Protein AF-A0A8H5R8K4-F1 (afdb_monomer_lite)

Foldseek 3Di:
DDDDLVCQDALLPLVSNVVNVLVVCCVPPVVLNVCLVVLLVVLLVVLLCCCCPVVVHQWWAQSVSSSSSSVSSLCVSQVVVPVNRDDDSDPDHDDRPPCVVHIHPSSQVVCVVVVHDHDDDPPPPPDDDPVVVVVVVVVVVVVVVVVVVVVVVVVVVVVVVVVVVVVVVVVVVVVVVVVVVVVVVVVVVVVVVVVVVVVVVVVVVVVVVVVVVVVVVVVVVVVVVVVVVVVVVVVVVVVCVVPPVVVVVVVVVVVVVVVVVVVVVVVVVVVVVVVVVVVVVVVVPPDDDD

Sequence (290 aa):
MSSDPANVPRPENIDARRRYINQYIQRFYSDLVPQIEEARKAAFLLVCRKYHEERHIIGAPAAYFEYAIDKTLWRNMFLHLYRQAPAWPWNKGPDMDDTSAGMSRAYREWRIEKGLPVNVSPQADQQPPRDLELLLANARQEIERLNVHLRDVKTLHQESKEAMQGWLNEKDALLGLKDQEIQRLRMESRNSGGQRQRLTSANRRTQSLGMQLAAAKEEATTQRRKLETANSRITHLENQLTESPGVQALETQLARANTRASNAEDESRHQGHLHDANTQLAGIQTQPPG

Secondary structure (DSSP, 8-state):
----TT-PPPTT-HHHHHHHHHHHHHHH-GGGGGGHHHHHHHHHHHHHHHHHHTT--S--BHHHHHHHHHHHHHHHHHGGGGGGPPPPS-SS---TT--TT-B-HHHHHHHHHTT------GGG-S--SHHHHHHHHHHHHHHHHHHHHHHHHHHHHHHHHHHHHHHHHHHHHHHHHHHHHHHHHHHHHHHHHHHHHHHHHHHHHHHHHHHHHHHHHHHHHHHHHHHHHHHHHHHHHHHHHHS-HHHHHHHHHHHHHHHHHHHHHHHHHHHHHHHHHHHHHHHHSS----

Radius of gyration: 69.96 Å; chains: 1; bounding box: 119×56×202 Å

pLDDT: mean 86.59, std 13.71, range [39.62, 98.12]

Structure (mmCIF, N/CA/C/O backbone):
data_AF-A0A8H5R8K4-F1
#
_entry.id   AF-A0A8H5R8K4-F1
#
loop_
_atom_site.group_PDB
_atom_site.id
_atom_site.type_symbol
_atom_site.label_atom_id
_atom_site.label_alt_id
_atom_site.label_comp_id
_atom_site.label_asym_id
_atom_site.label_entity_id
_atom_site.label_seq_id
_atom_site.pdbx_PDB_ins_code
_atom_site.Cartn_x
_atom_site.Cartn_y
_atom_site.Cartn_z
_atom_site.occupancy
_atom_site.B_iso_or_equiv
_atom_site.auth_seq_id
_atom_site.auth_comp_id
_atom_site.auth_asym_id
_atom_site.auth_atom_id
_atom_site.pdbx_PDB_model_num
ATOM 1 N N . MET A 1 1 ? -5.133 0.594 -23.518 1.00 42.09 1 MET A N 1
ATOM 2 C CA . MET A 1 1 ? -5.508 0.409 -24.937 1.00 42.09 1 MET A CA 1
ATOM 3 C C . MET A 1 1 ? -5.721 -1.077 -25.167 1.00 42.09 1 MET A C 1
ATOM 5 O O . MET A 1 1 ? -4.838 -1.851 -24.831 1.00 42.09 1 MET A O 1
ATOM 9 N N . SER A 1 2 ? -6.920 -1.464 -25.599 1.00 39.62 2 SER A N 1
ATOM 10 C CA . SER A 1 2 ? -7.331 -2.862 -25.774 1.00 39.62 2 SER A CA 1
ATOM 11 C C . SER A 1 2 ? -6.775 -3.400 -27.094 1.00 39.62 2 SER A C 1
ATOM 13 O O . SER A 1 2 ? -7.149 -2.897 -28.150 1.00 39.62 2 SER A O 1
ATOM 15 N N . SER A 1 3 ? -5.865 -4.374 -27.049 1.00 47.66 3 SER A N 1
ATOM 16 C CA . SER A 1 3 ? -5.376 -5.050 -28.257 1.00 47.66 3 SER A CA 1
ATOM 17 C C . SER A 1 3 ? -6.363 -6.150 -28.622 1.00 47.66 3 SER A C 1
ATOM 19 O O . SER A 1 3 ? -6.352 -7.231 -28.031 1.00 47.66 3 SER A O 1
ATOM 21 N N . ASP A 1 4 ? -7.268 -5.830 -29.540 1.00 57.34 4 ASP A N 1
ATOM 22 C CA . ASP A 1 4 ? -8.127 -6.803 -30.200 1.00 57.34 4 ASP A CA 1
ATOM 23 C C . ASP A 1 4 ? -7.248 -7.731 -31.066 1.00 57.34 4 ASP A C 1
ATOM 25 O O . ASP A 1 4 ? -6.543 -7.231 -31.950 1.00 57.34 4 ASP A O 1
ATOM 29 N N . PRO A 1 5 ? -7.241 -9.059 -30.833 1.00 59.38 5 PRO A N 1
ATOM 30 C CA . PRO A 1 5 ? -6.513 -10.011 -31.674 1.00 59.38 5 PRO A CA 1
ATOM 31 C C . PRO A 1 5 ? -6.959 -10.002 -33.149 1.00 59.38 5 PRO A C 1
ATOM 33 O O . PRO A 1 5 ? -6.265 -10.578 -33.983 1.00 59.38 5 PRO A O 1
ATOM 36 N N . ALA A 1 6 ? -8.065 -9.333 -33.496 1.00 61.94 6 ALA A N 1
ATOM 37 C CA . ALA A 1 6 ? -8.501 -9.144 -34.878 1.00 61.94 6 ALA A CA 1
ATOM 38 C C . ALA A 1 6 ? -7.739 -8.042 -35.647 1.00 61.94 6 ALA A C 1
ATOM 40 O O . ALA A 1 6 ? -7.799 -8.015 -36.876 1.00 61.94 6 ALA A O 1
ATOM 41 N N . ASN A 1 7 ? -7.007 -7.142 -34.974 1.00 79.69 7 ASN A N 1
ATOM 42 C CA . ASN A 1 7 ? -6.326 -6.017 -35.629 1.00 79.69 7 ASN A CA 1
ATOM 43 C C . ASN A 1 7 ? -4.812 -6.254 -35.766 1.00 79.69 7 ASN A C 1
ATOM 45 O O . ASN A 1 7 ? -3.990 -5.631 -35.089 1.00 79.69 7 ASN A O 1
ATOM 49 N N . VAL A 1 8 ? -4.446 -7.199 -36.634 1.00 85.19 8 VAL A N 1
ATOM 50 C CA . VAL A 1 8 ? -3.046 -7.534 -36.932 1.00 85.19 8 VAL A CA 1
ATOM 51 C C . VAL A 1 8 ? -2.404 -6.393 -37.744 1.00 85.19 8 VAL A C 1
ATOM 53 O O . VAL A 1 8 ? -2.929 -6.031 -38.799 1.00 85.19 8 VAL A O 1
ATOM 56 N N . PRO A 1 9 ? -1.274 -5.804 -37.300 1.00 91.00 9 PRO A N 1
ATOM 57 C CA . PRO A 1 9 ? -0.653 -4.686 -38.008 1.00 91.00 9 PRO A CA 1
ATOM 58 C C . PRO A 1 9 ? -0.042 -5.131 -39.341 1.00 91.00 9 PRO A C 1
ATOM 60 O O . PRO A 1 9 ? 0.202 -6.315 -39.568 1.00 91.00 9 PRO A O 1
ATOM 63 N N . ARG A 1 10 ? 0.269 -4.173 -40.222 1.00 89.19 10 ARG A N 1
ATOM 64 C CA . ARG A 1 10 ? 0.948 -4.466 -41.494 1.00 89.19 10 ARG A CA 1
ATOM 65 C C . ARG A 1 10 ? 2.300 -5.163 -41.257 1.00 89.19 10 ARG A C 1
ATOM 67 O O . ARG A 1 10 ? 3.059 -4.695 -40.403 1.00 89.19 10 ARG A O 1
ATOM 74 N N . PRO A 1 11 ? 2.616 -6.248 -41.987 1.00 90.12 11 PRO A N 1
ATOM 75 C CA . PRO A 1 11 ? 3.807 -7.054 -41.739 1.00 90.12 11 PRO A CA 1
ATOM 76 C C . PRO A 1 11 ? 5.117 -6.311 -42.007 1.00 90.12 11 PRO A C 1
ATOM 78 O O . PRO A 1 11 ? 6.132 -6.710 -41.451 1.00 90.12 11 PRO A O 1
ATOM 81 N N . GLU A 1 12 ? 5.122 -5.246 -42.807 1.00 88.50 12 GLU A N 1
ATOM 82 C CA . GLU A 1 12 ? 6.302 -4.430 -43.123 1.00 88.50 12 GLU A CA 1
ATOM 83 C C . GLU A 1 12 ? 6.685 -3.491 -41.966 1.00 88.50 12 GLU A C 1
ATOM 85 O O . GLU A 1 12 ? 7.849 -3.124 -41.811 1.00 88.50 12 GLU A O 1
ATOM 90 N N . ASN A 1 13 ? 5.725 -3.125 -41.107 1.00 91.56 13 ASN A N 1
ATOM 91 C CA . ASN A 1 13 ? 5.961 -2.218 -39.988 1.00 91.56 13 ASN A CA 1
ATOM 92 C C . ASN A 1 13 ? 6.576 -2.974 -38.799 1.00 91.56 13 ASN A C 1
ATOM 94 O O . ASN A 1 13 ? 5.868 -3.582 -37.991 1.00 91.56 13 ASN A O 1
ATOM 98 N N . ILE A 1 14 ? 7.905 -2.911 -38.698 1.00 91.44 14 ILE A N 1
ATOM 99 C CA . ILE A 1 14 ? 8.709 -3.626 -37.695 1.00 91.44 14 ILE A CA 1
ATOM 100 C C . ILE A 1 14 ? 8.245 -3.303 -36.265 1.00 91.44 14 ILE A C 1
ATOM 102 O O . ILE A 1 14 ? 7.979 -4.216 -35.480 1.00 91.44 14 ILE A O 1
ATOM 106 N N . ASP A 1 15 ? 8.077 -2.023 -35.931 1.00 93.19 15 ASP A N 1
ATOM 107 C CA . ASP A 1 15 ? 7.722 -1.597 -34.572 1.00 93.19 15 ASP A CA 1
ATOM 108 C C . ASP A 1 15 ? 6.298 -1.995 -34.186 1.00 93.19 15 ASP A C 1
ATOM 110 O O . ASP A 1 15 ? 6.026 -2.387 -33.048 1.00 93.19 15 ASP A O 1
ATOM 114 N N . ALA A 1 16 ? 5.352 -1.898 -35.123 1.00 92.62 16 ALA A N 1
ATOM 115 C CA . ALA A 1 16 ? 3.985 -2.347 -34.890 1.00 92.62 16 ALA A CA 1
ATOM 116 C C . ALA A 1 16 ? 3.927 -3.870 -34.704 1.00 92.62 16 ALA A C 1
ATOM 118 O O . ALA A 1 16 ? 3.274 -4.345 -33.773 1.00 92.62 16 ALA A O 1
ATOM 119 N N . ARG A 1 17 ? 4.662 -4.629 -35.526 1.00 93.94 17 ARG A N 1
ATOM 120 C CA . ARG A 1 17 ? 4.748 -6.093 -35.451 1.00 93.94 17 ARG A CA 1
ATOM 121 C C . ARG A 1 17 ? 5.317 -6.564 -34.113 1.00 93.94 17 ARG A C 1
ATOM 123 O O . ARG A 1 17 ? 4.703 -7.390 -33.441 1.00 93.94 17 ARG A O 1
ATOM 130 N N . ARG A 1 18 ? 6.441 -5.991 -33.676 1.00 95.06 18 ARG A N 1
ATOM 131 C CA . ARG A 1 18 ? 7.068 -6.335 -32.389 1.00 95.06 18 ARG A CA 1
ATOM 132 C C . ARG A 1 18 ? 6.197 -5.953 -31.194 1.00 95.06 18 ARG A C 1
ATOM 134 O O . ARG A 1 18 ? 6.077 -6.743 -30.260 1.00 95.06 18 ARG A O 1
ATOM 141 N N . ARG A 1 19 ? 5.528 -4.792 -31.235 1.00 94.50 19 ARG A N 1
ATOM 142 C CA . ARG A 1 19 ? 4.546 -4.417 -30.201 1.00 94.50 19 ARG A CA 1
ATOM 143 C C . ARG A 1 19 ? 3.393 -5.410 -30.124 1.00 94.50 19 ARG A C 1
ATOM 145 O O . ARG A 1 19 ? 3.043 -5.813 -29.020 1.00 94.50 19 ARG A O 1
ATOM 152 N N . TYR A 1 20 ? 2.849 -5.831 -31.266 1.00 94.44 20 TYR A N 1
ATOM 153 C CA . TYR A 1 20 ? 1.797 -6.845 -31.306 1.00 94.44 20 TYR A CA 1
ATOM 154 C C . TYR A 1 20 ? 2.263 -8.163 -30.671 1.00 94.44 20 TYR A C 1
ATOM 156 O O . TYR A 1 20 ? 1.584 -8.683 -29.790 1.00 94.44 20 TYR A O 1
ATOM 164 N N . ILE A 1 21 ? 3.439 -8.674 -31.059 1.00 94.75 21 ILE A N 1
ATOM 165 C CA . ILE A 1 21 ? 3.992 -9.929 -30.518 1.00 94.75 21 ILE A CA 1
ATOM 166 C C . ILE A 1 21 ? 4.164 -9.838 -28.999 1.00 94.75 21 ILE A C 1
ATOM 168 O O . ILE A 1 21 ? 3.685 -10.711 -28.277 1.00 94.75 21 ILE A O 1
ATOM 172 N N . ASN A 1 22 ? 4.791 -8.765 -28.509 1.00 94.50 22 ASN A N 1
ATOM 173 C CA . ASN A 1 22 ? 5.017 -8.572 -27.077 1.00 94.50 22 ASN A CA 1
ATOM 174 C C . ASN A 1 22 ? 3.693 -8.505 -26.301 1.00 94.50 22 ASN A C 1
ATOM 176 O O . ASN A 1 22 ? 3.557 -9.162 -25.275 1.00 94.50 22 ASN A O 1
ATOM 180 N N . GLN A 1 23 ? 2.705 -7.756 -26.799 1.00 93.88 23 GLN A N 1
ATOM 181 C CA . GLN A 1 23 ? 1.388 -7.647 -26.162 1.00 93.88 23 GLN A CA 1
ATOM 182 C C . GLN A 1 23 ? 0.627 -8.974 -26.172 1.00 93.88 23 GLN A C 1
ATOM 184 O O . GLN A 1 23 ? -0.018 -9.318 -25.184 1.00 93.88 23 GLN A O 1
ATOM 189 N N . TYR A 1 24 ? 0.703 -9.722 -27.274 1.00 94.00 24 TYR A N 1
ATOM 190 C CA . TYR A 1 24 ? 0.057 -11.023 -27.392 1.00 94.00 24 TYR A CA 1
ATOM 191 C C . TYR A 1 24 ? 0.631 -12.011 -26.372 1.00 94.00 24 TYR A C 1
ATOM 193 O O . TYR A 1 24 ? -0.124 -12.618 -25.614 1.00 94.00 24 TYR A O 1
ATOM 201 N N . ILE A 1 25 ? 1.962 -12.118 -26.302 1.00 94.06 25 ILE A N 1
ATOM 202 C CA . ILE A 1 25 ? 2.640 -12.974 -25.322 1.00 94.06 25 ILE A CA 1
ATOM 203 C C . ILE A 1 25 ? 2.303 -12.503 -23.907 1.00 94.06 25 ILE A C 1
ATOM 205 O O . ILE A 1 25 ? 1.859 -13.300 -23.097 1.00 94.06 25 ILE A O 1
ATOM 209 N N . GLN A 1 26 ? 2.393 -11.205 -23.618 1.00 94.44 26 GLN A N 1
ATOM 210 C CA . GLN A 1 26 ? 2.069 -10.672 -22.294 1.00 94.44 26 GLN A CA 1
ATOM 211 C C . GLN A 1 26 ? 0.635 -10.989 -21.848 1.00 94.44 26 GLN A C 1
ATOM 213 O O . GLN A 1 26 ? 0.404 -11.223 -20.664 1.00 94.44 26 GLN A O 1
ATOM 218 N N . ARG A 1 27 ? -0.329 -10.986 -22.774 1.00 93.38 27 ARG A N 1
ATOM 219 C CA . ARG A 1 27 ? -1.745 -11.199 -22.460 1.00 93.38 27 ARG A CA 1
ATOM 220 C C . ARG A 1 27 ? -2.116 -12.670 -22.302 1.00 93.38 27 ARG A C 1
ATOM 222 O O . ARG A 1 27 ? -2.928 -12.984 -21.438 1.00 93.38 27 ARG A O 1
ATOM 229 N N . PHE A 1 28 ? -1.590 -13.539 -23.161 1.00 91.75 28 PHE A N 1
ATOM 230 C CA . PHE A 1 28 ? -2.024 -14.938 -23.242 1.00 91.75 28 PHE A CA 1
ATOM 231 C C . PHE A 1 28 ? -0.995 -15.936 -22.693 1.00 91.75 28 PHE A C 1
ATOM 233 O O . PHE A 1 28 ? -1.367 -17.059 -22.377 1.00 91.75 28 PHE A O 1
ATOM 240 N N . TYR A 1 29 ? 0.268 -15.525 -22.559 1.00 92.56 29 TYR A N 1
ATOM 241 C CA . TYR A 1 29 ? 1.417 -16.361 -22.188 1.00 92.56 29 TYR A CA 1
ATOM 242 C C . TYR A 1 29 ? 2.421 -15.553 -21.345 1.00 92.56 29 TYR A C 1
ATOM 244 O O . TYR A 1 29 ? 3.591 -15.385 -21.701 1.00 92.56 29 TYR A O 1
ATOM 252 N N . SER A 1 30 ? 1.935 -14.946 -20.257 1.00 93.12 30 SER A N 1
ATOM 253 C CA . SER A 1 30 ? 2.706 -13.992 -19.446 1.00 93.12 30 SER A CA 1
ATOM 254 C C . SER A 1 30 ? 3.982 -14.589 -18.841 1.00 93.12 30 SER A C 1
ATOM 256 O O . SER A 1 30 ? 4.949 -13.872 -18.598 1.00 93.12 30 SER A O 1
ATOM 258 N N . ASP A 1 31 ? 3.993 -15.901 -18.618 1.00 94.00 31 ASP A N 1
ATOM 259 C CA . ASP A 1 31 ? 5.128 -16.696 -18.143 1.00 94.00 31 ASP A CA 1
ATOM 260 C C . ASP A 1 31 ? 6.308 -16.717 -19.128 1.00 94.00 31 ASP A C 1
ATOM 262 O O . ASP A 1 31 ? 7.465 -16.849 -18.723 1.00 94.00 31 ASP A O 1
ATOM 266 N N . LEU A 1 32 ? 6.038 -16.514 -20.417 1.00 93.00 32 LEU A N 1
ATOM 267 C CA . LEU A 1 32 ? 7.054 -16.489 -21.462 1.00 93.00 32 LEU A CA 1
ATOM 268 C C . LEU A 1 32 ? 7.698 -15.105 -21.656 1.00 93.00 32 LEU A C 1
ATOM 270 O O . LEU A 1 32 ? 8.725 -14.993 -22.327 1.00 93.00 32 LEU A O 1
ATOM 274 N N . VAL A 1 33 ? 7.145 -14.042 -21.061 1.00 93.81 33 VAL A N 1
ATOM 275 C CA . VAL A 1 33 ? 7.639 -12.659 -21.223 1.00 93.81 33 VAL A CA 1
ATOM 276 C C . VAL A 1 33 ? 9.132 -12.498 -20.894 1.00 93.81 33 VAL A C 1
ATOM 278 O O . VAL A 1 33 ? 9.834 -11.887 -21.705 1.00 93.81 33 VAL A O 1
ATOM 281 N N . PRO A 1 34 ? 9.673 -13.064 -19.792 1.00 94.88 34 PRO A N 1
ATOM 282 C CA . PRO A 1 34 ? 11.097 -12.936 -19.470 1.00 94.88 34 PRO A CA 1
ATOM 283 C C . PRO A 1 34 ? 12.035 -13.533 -20.531 1.00 94.88 34 PRO A C 1
ATOM 285 O O . PRO A 1 34 ? 13.208 -13.178 -20.580 1.00 94.88 34 PRO A O 1
ATOM 288 N N . GLN A 1 35 ? 11.530 -14.429 -21.384 1.00 94.12 35 GLN A N 1
ATOM 289 C CA . GLN A 1 35 ? 12.321 -15.159 -22.377 1.00 94.12 35 GLN A CA 1
ATOM 290 C C . GLN A 1 35 ? 12.340 -14.473 -23.751 1.00 94.12 35 GLN A C 1
ATOM 292 O O . GLN A 1 35 ? 13.138 -14.857 -24.604 1.00 94.12 35 GLN A O 1
ATOM 297 N N . ILE A 1 36 ? 11.498 -13.455 -23.981 1.00 94.25 36 ILE A N 1
ATOM 298 C CA . ILE A 1 36 ? 11.311 -12.832 -25.304 1.00 94.25 36 ILE A CA 1
ATOM 299 C C . ILE A 1 36 ? 12.630 -12.312 -25.885 1.00 94.25 36 ILE A C 1
ATOM 301 O O . ILE A 1 36 ? 12.928 -12.569 -27.051 1.00 94.25 36 ILE A O 1
ATOM 305 N N . GLU A 1 37 ? 13.420 -11.581 -25.097 1.00 94.12 37 GLU A N 1
ATOM 306 C CA . GLU A 1 37 ? 14.658 -10.975 -25.601 1.00 94.12 37 GLU A CA 1
ATOM 307 C C . GLU A 1 37 ? 15.726 -12.026 -25.917 1.00 94.12 37 GLU A C 1
ATOM 309 O O . GLU A 1 37 ? 16.390 -11.940 -26.951 1.00 94.12 37 GLU A O 1
ATOM 314 N N . GLU A 1 38 ? 15.851 -13.061 -25.086 1.00 94.19 38 GLU A N 1
ATOM 315 C CA . GLU A 1 38 ? 16.797 -14.151 -25.338 1.00 94.19 38 GLU A CA 1
ATOM 316 C C . GLU A 1 38 ? 16.379 -14.978 -26.560 1.00 94.19 38 GLU A C 1
ATOM 318 O O . GLU A 1 38 ? 17.180 -15.236 -27.461 1.00 94.19 38 GLU A O 1
ATOM 323 N N . ALA A 1 39 ? 15.088 -15.293 -26.675 1.00 94.81 39 ALA A N 1
ATOM 324 C CA . ALA A 1 39 ? 14.543 -15.971 -27.841 1.00 94.81 39 ALA A CA 1
ATOM 325 C C . ALA A 1 39 ? 14.698 -15.136 -29.124 1.00 94.81 39 ALA A C 1
ATOM 327 O O . ALA A 1 39 ? 14.914 -15.702 -30.200 1.00 94.81 39 ALA A O 1
ATOM 328 N N . ARG A 1 40 ? 14.643 -13.798 -29.035 1.00 96.12 40 ARG A N 1
ATOM 329 C CA . ARG A 1 40 ? 14.853 -12.907 -30.186 1.00 96.12 40 ARG A CA 1
ATOM 330 C C . ARG A 1 40 ? 16.312 -12.912 -30.628 1.00 96.12 40 ARG A C 1
ATOM 332 O O . ARG A 1 40 ? 16.566 -12.984 -31.828 1.00 96.12 40 ARG A O 1
ATOM 339 N N . LYS A 1 41 ? 17.267 -12.901 -29.693 1.00 95.50 41 LYS A N 1
ATOM 340 C CA . LYS A 1 41 ? 18.699 -13.061 -30.009 1.00 95.50 41 LYS A CA 1
ATOM 341 C C . LYS A 1 41 ? 18.985 -14.412 -30.661 1.00 95.50 41 LYS A C 1
ATOM 343 O O . LYS A 1 41 ? 19.666 -14.467 -31.685 1.00 95.50 41 LYS A O 1
ATOM 348 N N . ALA A 1 42 ? 18.418 -15.492 -30.125 1.00 95.12 42 ALA A N 1
ATOM 349 C CA . ALA A 1 42 ? 18.546 -16.820 -30.719 1.00 95.12 42 ALA A CA 1
ATOM 350 C C . ALA A 1 42 ? 17.952 -16.865 -32.139 1.00 95.12 42 ALA A C 1
ATOM 352 O O . ALA A 1 42 ? 18.587 -17.368 -33.067 1.00 95.12 42 ALA A O 1
ATOM 353 N N . ALA A 1 43 ? 16.767 -16.277 -32.337 1.00 97.31 43 ALA A N 1
ATOM 354 C CA . ALA A 1 43 ? 16.141 -16.150 -33.650 1.00 97.31 43 ALA A CA 1
ATOM 355 C C . ALA A 1 43 ? 16.999 -15.334 -34.630 1.00 97.31 43 ALA A C 1
ATOM 357 O O . ALA A 1 43 ? 17.172 -15.756 -35.771 1.00 97.31 43 ALA A O 1
ATOM 358 N N . PHE A 1 44 ? 17.583 -14.217 -34.186 1.00 97.31 44 PHE A N 1
ATOM 359 C CA . PHE A 1 44 ? 18.511 -13.413 -34.983 1.00 97.31 44 PHE A CA 1
ATOM 360 C C . PHE A 1 44 ? 19.687 -14.252 -35.494 1.00 97.31 44 PHE A C 1
ATOM 362 O O . PHE A 1 44 ? 19.927 -14.302 -36.700 1.00 97.31 44 PHE A O 1
ATOM 369 N N . LEU A 1 45 ? 20.370 -14.979 -34.606 1.00 95.81 45 LEU A N 1
ATOM 370 C CA . LEU A 1 45 ? 21.511 -15.817 -34.986 1.00 95.81 45 LEU A CA 1
ATOM 371 C C . LEU A 1 45 ? 21.121 -16.931 -35.964 1.00 95.81 45 LEU A C 1
ATOM 373 O O . LEU A 1 45 ? 21.847 -17.181 -36.927 1.00 95.81 45 LEU A O 1
ATOM 377 N N . LEU A 1 46 ? 19.970 -17.573 -35.746 1.00 96.06 46 LEU A N 1
ATOM 378 C CA . LEU A 1 46 ? 19.451 -18.605 -36.646 1.00 96.06 46 LEU A CA 1
ATOM 379 C C . LEU A 1 46 ? 19.143 -18.045 -38.035 1.00 96.06 46 LEU A C 1
ATOM 381 O O . LEU A 1 46 ? 19.504 -18.662 -39.036 1.00 96.06 46 LEU A O 1
ATOM 385 N N . VAL A 1 47 ? 18.509 -16.872 -38.110 1.00 96.62 47 VAL A N 1
ATOM 386 C CA . VAL A 1 47 ? 18.193 -16.225 -39.389 1.00 96.62 47 VAL A CA 1
ATOM 387 C C . VAL A 1 47 ? 19.471 -15.795 -40.108 1.00 96.62 47 VAL A C 1
ATOM 389 O O . VAL A 1 47 ? 19.609 -16.086 -41.295 1.00 96.62 47 VAL A O 1
ATOM 392 N N . CYS A 1 48 ? 20.431 -15.182 -39.407 1.00 95.06 48 CYS A N 1
ATOM 393 C CA . CYS A 1 48 ? 21.731 -14.818 -39.976 1.00 95.06 48 CYS A CA 1
ATOM 394 C C . CYS A 1 48 ? 22.448 -16.027 -40.584 1.00 95.06 48 CYS A C 1
ATOM 396 O O . CYS A 1 48 ? 22.870 -15.983 -41.744 1.00 95.06 48 CYS A O 1
ATOM 398 N N . ARG A 1 49 ? 22.531 -17.119 -39.812 1.00 93.56 49 ARG A N 1
ATOM 399 C CA . ARG A 1 49 ? 23.143 -18.375 -40.242 1.00 93.56 49 ARG A CA 1
ATOM 400 C C . ARG A 1 49 ? 22.443 -18.928 -41.479 1.00 93.56 49 ARG A C 1
ATOM 402 O O . ARG A 1 49 ? 23.090 -19.149 -42.492 1.00 93.56 49 ARG A O 1
ATOM 409 N N . LYS A 1 50 ? 21.115 -19.045 -41.437 1.00 93.00 50 LYS A N 1
ATOM 410 C CA . LYS A 1 50 ? 20.300 -19.536 -42.553 1.00 93.00 50 LYS A CA 1
ATOM 411 C C . LYS A 1 50 ? 20.475 -18.705 -43.825 1.00 93.00 50 LYS A C 1
ATOM 413 O O . LYS A 1 50 ? 20.561 -19.253 -44.919 1.00 93.00 50 LYS A O 1
ATOM 418 N N . TYR A 1 51 ? 20.528 -17.381 -43.709 1.00 92.88 51 TYR A N 1
ATOM 419 C CA . TYR A 1 51 ? 20.692 -16.502 -44.870 1.00 92.88 51 TYR A CA 1
ATOM 420 C C . TYR A 1 51 ? 22.074 -16.654 -45.504 1.00 92.88 51 TYR A C 1
ATOM 422 O O . TYR A 1 51 ? 22.190 -16.623 -46.728 1.00 92.88 51 TYR A O 1
ATOM 430 N N . HIS A 1 52 ? 23.106 -16.842 -44.682 1.00 90.94 52 HIS A N 1
ATOM 431 C CA . HIS A 1 52 ? 24.466 -17.047 -45.158 1.00 90.94 52 HIS A CA 1
ATOM 432 C C . HIS A 1 52 ? 24.695 -18.460 -45.719 1.00 90.94 52 HIS A C 1
ATOM 434 O O . HIS A 1 52 ? 25.134 -18.595 -46.860 1.00 90.94 52 HIS A O 1
ATOM 440 N N . GLU A 1 53 ? 24.403 -19.487 -44.922 1.00 89.12 53 GLU A N 1
ATOM 441 C CA . GLU A 1 53 ? 24.764 -20.883 -45.189 1.00 89.12 53 GLU A CA 1
ATOM 442 C C . GLU A 1 53 ? 23.808 -21.547 -46.179 1.00 89.12 53 GLU A C 1
ATOM 444 O O . GLU A 1 53 ? 24.264 -22.198 -47.111 1.00 89.12 53 GLU A O 1
ATOM 449 N N . GLU A 1 54 ? 22.493 -21.369 -46.015 1.00 86.75 54 GLU A N 1
ATOM 450 C CA . GLU A 1 54 ? 21.508 -22.068 -46.855 1.00 86.75 54 GLU A CA 1
ATOM 451 C C . GLU A 1 54 ? 21.133 -21.285 -48.115 1.00 86.75 54 GLU A C 1
ATOM 453 O O . GLU A 1 54 ? 20.769 -21.877 -49.128 1.00 86.75 54 GLU A O 1
ATOM 458 N N . ARG A 1 55 ? 21.140 -19.947 -48.047 1.00 85.25 55 ARG A N 1
ATOM 459 C CA . ARG A 1 55 ? 20.634 -19.089 -49.135 1.00 85.25 55 ARG A CA 1
ATOM 460 C C . ARG A 1 55 ? 21.711 -18.297 -49.866 1.00 85.25 55 ARG A C 1
ATOM 462 O O . ARG A 1 55 ? 21.394 -17.658 -50.862 1.00 85.25 55 ARG A O 1
ATOM 469 N N . HIS A 1 56 ? 22.948 -18.300 -49.366 1.00 88.00 56 HIS A N 1
ATOM 470 C CA . HIS A 1 56 ? 24.071 -17.540 -49.925 1.00 88.00 56 HIS A CA 1
ATOM 471 C C . HIS A 1 56 ? 23.759 -16.049 -50.180 1.00 88.00 56 HIS A C 1
ATOM 473 O O . HIS A 1 56 ? 24.309 -15.423 -51.084 1.00 88.00 56 HIS A O 1
ATOM 479 N N . ILE A 1 57 ? 22.893 -15.451 -49.354 1.00 88.12 57 ILE A N 1
ATOM 480 C CA . ILE A 1 57 ? 22.474 -14.052 -49.483 1.00 88.12 57 ILE A CA 1
ATOM 481 C C . ILE A 1 57 ? 23.573 -13.153 -48.915 1.00 88.12 57 ILE A C 1
ATOM 483 O O . ILE A 1 57 ? 23.960 -13.289 -47.756 1.00 88.12 57 ILE A O 1
ATOM 487 N N . ILE A 1 58 ? 24.082 -12.210 -49.712 1.00 87.44 58 ILE A N 1
ATOM 488 C CA . ILE A 1 58 ? 25.138 -11.270 -49.286 1.00 87.44 58 ILE A CA 1
ATOM 489 C C . ILE A 1 58 ? 24.547 -10.052 -48.563 1.00 87.44 58 ILE A C 1
ATOM 491 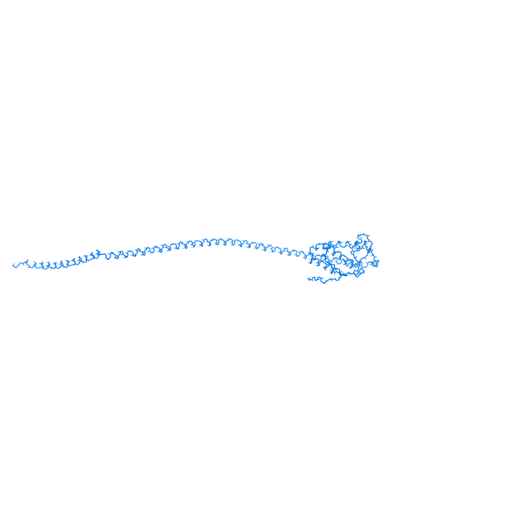O O . ILE A 1 58 ? 25.157 -9.512 -47.641 1.00 87.44 58 ILE A O 1
ATOM 495 N N . GLY A 1 59 ? 23.335 -9.646 -48.935 1.00 87.69 59 GLY A N 1
ATOM 496 C CA . GLY A 1 59 ? 22.601 -8.568 -48.291 1.00 87.69 59 GLY A CA 1
ATOM 497 C C . GLY A 1 59 ? 21.110 -8.869 -48.277 1.00 87.69 59 GLY A C 1
ATOM 498 O O . GLY A 1 59 ? 20.570 -9.350 -49.265 1.00 87.69 59 GLY A O 1
ATOM 499 N N . ALA A 1 60 ? 20.459 -8.583 -47.156 1.00 90.56 60 ALA A N 1
ATOM 500 C CA . ALA A 1 60 ? 19.034 -8.816 -46.971 1.00 90.56 60 ALA A CA 1
ATOM 501 C C . ALA A 1 60 ? 18.300 -7.482 -46.815 1.00 90.56 60 ALA A C 1
ATOM 503 O O . ALA A 1 60 ? 18.781 -6.648 -46.040 1.00 90.56 60 ALA A O 1
ATOM 504 N N . PRO A 1 61 ? 17.148 -7.271 -47.468 1.00 93.44 61 PRO A N 1
ATOM 505 C CA . PRO A 1 61 ? 16.328 -6.097 -47.199 1.00 93.44 61 PRO A CA 1
ATOM 506 C C . PRO A 1 61 ? 15.837 -6.077 -45.749 1.00 93.44 61 PRO A C 1
ATOM 508 O O . PRO A 1 61 ? 15.519 -7.119 -45.167 1.00 93.44 61 PRO A O 1
ATOM 511 N N . ALA A 1 62 ? 15.820 -4.891 -45.138 1.00 92.06 62 ALA A N 1
ATOM 512 C CA . ALA A 1 62 ? 15.603 -4.733 -43.701 1.00 92.06 62 ALA A CA 1
ATOM 513 C C . ALA A 1 62 ? 14.224 -5.243 -43.259 1.00 92.06 62 ALA A C 1
ATOM 515 O O . ALA A 1 62 ? 14.128 -6.005 -42.296 1.00 92.06 62 ALA A O 1
ATOM 516 N N . ALA A 1 63 ? 13.168 -4.889 -43.998 1.00 90.75 63 ALA A N 1
ATOM 517 C CA . ALA A 1 63 ? 11.796 -5.268 -43.668 1.00 90.75 63 ALA A CA 1
ATOM 518 C C . ALA A 1 63 ? 11.606 -6.794 -43.652 1.00 90.75 63 ALA A C 1
ATOM 520 O O . ALA A 1 63 ? 11.077 -7.348 -42.683 1.00 90.75 63 ALA A O 1
ATOM 521 N N . TYR A 1 64 ? 12.092 -7.483 -44.690 1.00 94.06 64 TYR A N 1
ATOM 522 C CA . TYR A 1 64 ? 11.986 -8.937 -44.797 1.00 94.06 64 TYR A CA 1
ATOM 523 C C . TYR A 1 64 ? 12.867 -9.668 -43.777 1.00 94.06 64 TYR A C 1
ATOM 525 O O . TYR A 1 64 ? 12.439 -10.656 -43.177 1.00 94.06 64 TYR A O 1
ATOM 533 N N . PHE A 1 65 ? 14.091 -9.185 -43.550 1.00 95.44 65 PHE A N 1
ATOM 534 C CA . PHE A 1 65 ? 15.006 -9.773 -42.572 1.00 95.44 65 PHE A CA 1
ATOM 535 C C . PHE A 1 65 ? 14.423 -9.734 -41.154 1.00 95.44 65 PHE A C 1
ATOM 537 O O . PHE A 1 65 ? 14.363 -10.759 -40.476 1.00 95.44 65 PHE A O 1
ATOM 544 N N . GLU A 1 66 ? 13.905 -8.581 -40.737 1.00 96.00 66 GLU A N 1
ATOM 545 C CA . GLU A 1 66 ? 13.279 -8.422 -39.423 1.00 96.00 66 GLU A CA 1
ATOM 546 C C . GLU A 1 66 ? 11.996 -9.247 -39.286 1.00 96.00 66 GLU A C 1
ATOM 548 O O . GLU A 1 66 ? 11.725 -9.835 -38.238 1.00 96.00 66 GLU A O 1
ATOM 553 N N . TYR A 1 67 ? 11.219 -9.359 -40.364 1.00 95.94 67 TYR A N 1
ATOM 554 C CA . TYR A 1 67 ? 10.058 -10.242 -40.399 1.00 95.94 67 TYR A CA 1
ATOM 555 C C . TYR A 1 67 ? 10.445 -11.718 -40.215 1.00 95.94 67 TYR A C 1
ATOM 557 O O . TYR A 1 67 ? 9.770 -12.451 -39.487 1.00 95.94 67 TYR A O 1
ATOM 565 N N . ALA A 1 68 ? 11.542 -12.168 -40.831 1.00 95.94 68 ALA A N 1
ATOM 566 C CA . ALA A 1 68 ? 12.039 -13.532 -40.667 1.00 95.94 68 ALA A CA 1
ATOM 567 C C . ALA A 1 68 ? 12.502 -13.813 -39.228 1.00 95.94 68 ALA A C 1
ATOM 569 O O . ALA A 1 68 ? 12.256 -14.913 -38.718 1.00 95.94 68 ALA A O 1
ATOM 570 N N . ILE A 1 69 ? 13.112 -12.828 -38.559 1.00 97.50 69 ILE A N 1
ATOM 571 C CA . ILE A 1 69 ? 13.483 -12.916 -37.138 1.00 97.50 69 ILE A CA 1
ATOM 572 C C . ILE A 1 69 ? 12.239 -13.071 -36.280 1.00 97.50 69 ILE A C 1
ATOM 574 O O . ILE A 1 69 ? 12.146 -14.036 -35.527 1.00 97.50 69 ILE A O 1
ATOM 578 N N . ASP A 1 70 ? 11.258 -12.186 -36.432 1.00 97.50 70 ASP A N 1
ATOM 579 C CA . ASP A 1 70 ? 10.049 -12.212 -35.608 1.00 97.50 70 ASP A CA 1
ATOM 580 C C . ASP A 1 70 ? 9.229 -13.495 -35.823 1.00 97.50 70 ASP A C 1
ATOM 582 O O . ASP A 1 70 ? 8.700 -14.073 -34.872 1.00 97.50 70 ASP A O 1
ATOM 586 N N . LYS A 1 71 ? 9.191 -14.011 -37.057 1.00 96.44 71 LYS A N 1
ATOM 587 C CA . LYS A 1 71 ? 8.564 -15.303 -37.368 1.00 96.44 71 LYS A CA 1
ATOM 588 C C . LYS A 1 71 ? 9.305 -16.480 -36.727 1.00 96.44 71 LYS A C 1
ATOM 590 O O . LYS A 1 71 ? 8.676 -17.448 -36.296 1.00 96.44 71 LYS A O 1
ATOM 595 N N . THR A 1 72 ? 10.634 -16.420 -36.682 1.00 97.06 72 THR A N 1
ATOM 596 C CA . THR A 1 72 ? 11.470 -17.449 -36.045 1.00 97.06 72 THR A CA 1
ATOM 597 C C . THR A 1 72 ? 11.336 -17.392 -34.525 1.00 97.06 72 THR A C 1
ATOM 599 O O . THR A 1 72 ? 11.135 -18.427 -33.898 1.00 97.06 72 THR A O 1
ATOM 602 N N . LEU A 1 73 ? 11.331 -16.187 -33.948 1.00 96.62 73 LEU A N 1
ATOM 603 C CA . LEU A 1 73 ? 11.022 -15.933 -32.543 1.00 96.62 73 LEU A CA 1
ATOM 604 C C . LEU A 1 73 ? 9.680 -16.566 -32.163 1.00 96.62 73 LEU A C 1
ATOM 606 O O . LEU A 1 73 ? 9.635 -17.368 -31.239 1.00 96.62 73 LEU A O 1
ATOM 610 N N . TRP A 1 74 ? 8.608 -16.269 -32.903 1.00 96.38 74 TRP A N 1
ATOM 611 C CA . TRP A 1 74 ? 7.275 -16.816 -32.631 1.00 96.38 74 TRP A CA 1
ATOM 612 C C . TRP A 1 74 ? 7.267 -18.344 -32.581 1.00 96.38 74 TRP A C 1
ATOM 614 O O . TRP A 1 74 ? 6.732 -18.943 -31.651 1.00 96.38 74 TRP A O 1
ATOM 624 N N . ARG A 1 75 ? 7.907 -18.988 -33.563 1.00 94.56 75 ARG A N 1
ATOM 625 C CA . ARG A 1 75 ? 8.025 -20.450 -33.599 1.00 94.56 75 ARG A CA 1
ATOM 626 C C . ARG A 1 75 ? 8.791 -20.990 -32.400 1.00 94.56 75 ARG A C 1
ATOM 628 O O . ARG A 1 75 ? 8.331 -21.951 -31.800 1.00 94.56 75 ARG A O 1
ATOM 635 N N . ASN A 1 76 ? 9.918 -20.376 -32.050 1.00 93.69 76 ASN A N 1
ATOM 636 C CA . ASN A 1 76 ? 10.750 -20.822 -30.935 1.00 93.69 76 ASN A CA 1
ATOM 637 C C . ASN A 1 76 ? 10.014 -20.691 -29.598 1.00 93.69 76 ASN A C 1
ATOM 639 O O . ASN A 1 76 ? 10.031 -21.624 -28.800 1.00 93.69 76 ASN A O 1
ATOM 643 N N . MET A 1 77 ? 9.317 -19.572 -29.389 1.00 94.19 77 MET A N 1
ATOM 644 C CA . MET A 1 77 ? 8.560 -19.305 -28.164 1.00 94.19 77 MET A CA 1
ATOM 645 C C . MET A 1 77 ? 7.468 -20.346 -27.926 1.00 94.19 77 MET A C 1
ATOM 647 O O . MET A 1 77 ? 7.304 -20.826 -26.809 1.00 94.19 77 MET A O 1
ATOM 651 N N . PHE A 1 78 ? 6.747 -20.735 -28.977 1.00 95.00 78 PHE A N 1
ATOM 652 C CA . PHE A 1 78 ? 5.605 -21.641 -28.860 1.00 95.00 78 PHE A CA 1
ATOM 653 C C . PHE A 1 78 ? 5.912 -23.093 -29.239 1.00 95.00 78 PHE A C 1
ATOM 655 O O . PHE A 1 78 ? 5.005 -23.922 -2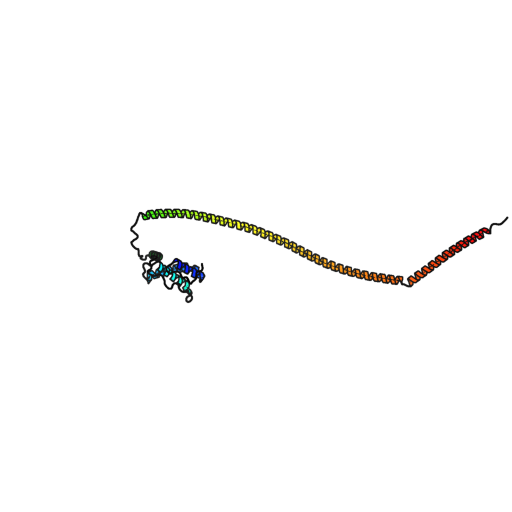9.259 1.00 95.00 78 PHE A O 1
ATOM 662 N N . LEU A 1 79 ? 7.178 -23.431 -29.511 1.00 90.31 79 LEU A N 1
ATOM 663 C CA . LEU A 1 79 ? 7.575 -24.769 -29.961 1.00 90.31 79 LEU A CA 1
ATOM 664 C C . LEU A 1 79 ? 7.137 -25.865 -28.979 1.00 90.31 79 LEU A C 1
ATOM 666 O O . LEU A 1 79 ? 6.651 -26.915 -29.395 1.00 90.31 79 LEU A O 1
ATOM 670 N N . HIS A 1 80 ? 7.256 -25.593 -27.678 1.00 89.00 80 HIS A N 1
ATOM 671 C CA . HIS A 1 80 ? 6.906 -26.522 -26.604 1.00 89.00 80 HIS A CA 1
ATOM 672 C C . HIS A 1 80 ? 5.400 -26.834 -26.518 1.00 89.00 80 HIS A C 1
ATOM 674 O O . HIS A 1 80 ? 5.021 -27.848 -25.937 1.00 89.00 80 HIS A O 1
ATOM 680 N N . LEU A 1 81 ? 4.540 -25.999 -27.116 1.00 89.44 81 LEU A N 1
ATOM 681 C CA . LEU A 1 81 ? 3.085 -26.184 -27.118 1.00 89.44 81 LEU A CA 1
ATOM 682 C C . LEU A 1 81 ? 2.598 -27.111 -28.244 1.00 89.44 81 LEU A C 1
ATOM 684 O O . LEU A 1 81 ? 1.429 -27.502 -28.253 1.00 89.44 81 LEU A O 1
ATOM 688 N N . TYR A 1 82 ? 3.469 -27.488 -29.188 1.00 89.38 82 TYR A N 1
ATOM 689 C CA . TYR A 1 82 ? 3.163 -28.366 -30.323 1.00 89.38 82 TYR A CA 1
ATOM 690 C C . TYR A 1 82 ? 1.827 -28.018 -31.013 1.00 89.38 82 TYR A C 1
ATOM 692 O O . TYR A 1 82 ? 1.719 -26.996 -31.684 1.00 89.38 82 TYR A O 1
ATOM 700 N N . ARG A 1 83 ? 0.790 -28.856 -30.852 1.00 88.25 83 ARG A N 1
ATOM 701 C CA . ARG A 1 83 ? -0.532 -28.686 -31.489 1.00 88.25 83 ARG A CA 1
ATOM 702 C C . ARG A 1 83 ? -1.352 -27.525 -30.922 1.00 88.25 83 ARG A C 1
ATOM 704 O O . ARG A 1 83 ? -2.317 -27.121 -31.557 1.00 88.25 83 ARG A O 1
ATOM 711 N N . GLN A 1 84 ? -0.991 -27.018 -29.747 1.00 89.31 84 GLN A N 1
ATOM 712 C CA . GLN A 1 84 ? -1.655 -25.885 -29.099 1.00 89.31 84 GLN A CA 1
ATOM 713 C C . GLN A 1 84 ? -0.951 -24.554 -29.400 1.00 89.31 84 GLN A C 1
ATOM 715 O O . GLN A 1 84 ? -1.402 -23.507 -28.942 1.00 89.31 84 GLN A O 1
ATOM 720 N N . ALA A 1 85 ? 0.151 -24.575 -30.161 1.00 91.19 85 ALA A N 1
ATOM 721 C CA . ALA A 1 85 ? 0.881 -23.367 -30.509 1.00 91.19 85 ALA A CA 1
ATOM 722 C C . ALA A 1 85 ? -0.003 -22.419 -31.342 1.00 91.19 85 ALA A C 1
ATOM 724 O O . ALA A 1 85 ? -0.592 -22.850 -32.341 1.00 91.19 85 ALA A O 1
ATOM 725 N N . PRO A 1 86 ? -0.088 -21.127 -30.982 1.00 93.62 86 PRO A N 1
ATOM 726 C CA . PRO A 1 86 ? -0.854 -20.170 -31.759 1.00 93.62 86 PRO A CA 1
ATOM 727 C C . PRO A 1 86 ? -0.239 -20.002 -33.153 1.00 93.62 86 PRO A C 1
ATOM 729 O O . PRO A 1 86 ? 0.984 -19.940 -33.328 1.00 93.62 86 PRO A O 1
ATOM 732 N N . ALA A 1 87 ? -1.102 -19.914 -34.165 1.00 92.44 87 ALA A N 1
ATOM 733 C CA . ALA A 1 87 ? -0.672 -19.701 -35.539 1.00 92.44 87 ALA A CA 1
ATOM 734 C C . ALA A 1 87 ? 0.053 -18.353 -35.685 1.00 92.44 87 ALA A C 1
ATOM 736 O O . ALA A 1 87 ? -0.264 -17.378 -35.004 1.00 92.44 87 ALA A O 1
ATOM 737 N N . TRP A 1 88 ? 1.024 -18.298 -36.598 1.00 94.31 88 TRP A N 1
ATOM 738 C CA . TRP A 1 88 ? 1.676 -17.041 -36.955 1.00 94.31 88 TRP A CA 1
ATOM 739 C C . TRP A 1 88 ? 0.630 -16.068 -37.538 1.00 94.31 88 TRP A C 1
ATOM 741 O O . TRP A 1 88 ? -0.014 -16.435 -38.521 1.00 94.31 88 TRP A O 1
ATOM 751 N N . PRO A 1 89 ? 0.461 -14.849 -36.986 1.00 92.94 89 PRO A N 1
ATOM 752 C CA . PRO A 1 89 ? -0.659 -13.965 -37.339 1.00 92.94 89 PRO A CA 1
ATOM 753 C C . PRO A 1 89 ? -0.672 -13.459 -38.789 1.00 92.94 89 PRO A C 1
ATOM 755 O O . PRO A 1 89 ? -1.709 -13.014 -39.277 1.00 92.94 89 PRO A O 1
ATOM 758 N N . TRP A 1 90 ? 0.469 -13.498 -39.485 1.00 93.38 90 TRP A N 1
ATOM 759 C CA . TRP A 1 90 ? 0.602 -12.968 -40.842 1.00 93.38 90 TRP A CA 1
ATOM 760 C C . TRP A 1 90 ? 0.643 -14.084 -41.884 1.00 93.38 90 TRP A C 1
ATOM 762 O O . TRP A 1 90 ? 1.648 -14.782 -42.037 1.00 93.38 90 TRP A O 1
ATOM 772 N N . ASN A 1 91 ? -0.429 -14.194 -42.669 1.00 87.00 91 ASN A N 1
ATOM 773 C CA . ASN A 1 91 ? -0.512 -15.153 -43.776 1.00 87.00 91 ASN A CA 1
ATOM 774 C C . ASN A 1 91 ? 0.405 -14.776 -44.953 1.00 87.00 91 ASN A C 1
ATOM 776 O O . ASN A 1 91 ? 0.936 -15.656 -45.629 1.00 87.00 91 ASN A O 1
ATOM 780 N N . LYS A 1 92 ? 0.632 -13.473 -45.171 1.00 89.81 92 LYS A N 1
ATOM 781 C CA . LYS A 1 92 ? 1.558 -12.932 -46.174 1.00 89.81 92 LYS A CA 1
ATOM 782 C C . LYS A 1 92 ? 2.564 -12.011 -45.480 1.00 89.81 92 LYS A C 1
ATOM 784 O O . LYS A 1 92 ? 2.166 -11.161 -44.691 1.00 89.81 92 LYS A O 1
ATOM 789 N N . GLY A 1 93 ? 3.854 -12.236 -45.726 1.00 90.94 93 GLY A N 1
ATOM 790 C CA . GLY A 1 93 ? 4.929 -11.369 -45.235 1.00 90.94 93 GLY A CA 1
ATOM 791 C C . GLY A 1 93 ? 5.281 -10.259 -46.228 1.00 90.94 93 GLY A C 1
ATOM 792 O O . GLY A 1 93 ? 4.703 -10.239 -47.318 1.00 90.94 93 GLY A O 1
ATOM 793 N N . PRO A 1 94 ? 6.247 -9.390 -45.877 1.00 92.62 94 PRO A N 1
ATOM 794 C CA . PRO A 1 94 ? 6.837 -8.430 -46.806 1.00 92.62 94 PRO A CA 1
ATOM 795 C C . PRO A 1 94 ? 7.431 -9.146 -48.020 1.00 92.62 94 PRO A C 1
ATOM 797 O O . PRO A 1 94 ? 7.782 -10.331 -47.930 1.00 92.62 94 PRO A O 1
ATOM 800 N N . ASP A 1 95 ? 7.574 -8.429 -49.132 1.00 89.25 95 ASP A N 1
ATOM 801 C CA . ASP A 1 95 ? 8.308 -8.950 -50.282 1.00 89.25 95 ASP A CA 1
ATOM 802 C C . ASP A 1 95 ? 9.785 -9.168 -49.911 1.00 89.25 95 ASP A C 1
ATOM 804 O O . ASP A 1 95 ? 10.368 -8.397 -49.145 1.00 89.25 95 ASP A O 1
ATOM 808 N N . MET A 1 96 ? 10.386 -10.245 -50.421 1.00 87.12 96 MET A N 1
ATOM 809 C CA . MET A 1 96 ? 11.790 -10.564 -50.156 1.00 87.12 96 MET A CA 1
ATOM 810 C C . MET A 1 96 ? 12.728 -9.539 -50.794 1.00 87.12 96 MET A C 1
ATOM 812 O O . MET A 1 96 ? 13.818 -9.338 -50.262 1.00 87.12 96 MET A O 1
ATOM 816 N N . ASP A 1 97 ? 12.273 -8.872 -51.856 1.00 87.88 97 ASP A N 1
ATOM 817 C CA . ASP A 1 97 ? 13.024 -7.862 -52.603 1.00 87.88 97 ASP A CA 1
ATOM 818 C C . ASP A 1 97 ? 12.629 -6.418 -52.228 1.00 87.88 97 ASP A C 1
ATOM 820 O O . ASP A 1 97 ? 13.116 -5.462 -52.829 1.00 87.88 97 ASP A O 1
ATOM 824 N N . ASP A 1 98 ? 11.771 -6.225 -51.215 1.00 86.94 98 ASP A N 1
ATOM 825 C CA . ASP A 1 98 ? 11.360 -4.891 -50.765 1.00 86.94 98 ASP A CA 1
ATOM 826 C C . ASP A 1 98 ? 12.491 -4.166 -50.019 1.00 86.94 98 ASP A C 1
ATOM 828 O O . ASP A 1 98 ? 12.687 -4.316 -48.808 1.00 86.94 98 ASP A O 1
ATOM 832 N N . THR A 1 99 ? 13.218 -3.326 -50.754 1.00 85.88 99 THR A N 1
ATOM 833 C CA . THR A 1 99 ? 14.271 -2.452 -50.227 1.00 85.88 99 THR A CA 1
ATOM 834 C C . THR A 1 99 ? 13.766 -1.073 -49.794 1.00 85.88 99 THR A C 1
ATOM 836 O O . THR A 1 99 ? 14.588 -0.176 -49.607 1.00 85.88 99 THR A O 1
ATOM 839 N N . SER A 1 100 ? 12.456 -0.857 -49.621 1.00 83.44 100 SER A N 1
ATOM 840 C CA . SER A 1 100 ? 11.902 0.444 -49.195 1.00 83.44 100 SER A CA 1
ATOM 841 C C . SER A 1 100 ? 12.448 0.912 -47.839 1.00 83.44 100 SER A C 1
ATOM 843 O O . SER A 1 100 ? 12.677 2.102 -47.638 1.00 83.44 100 SER A O 1
ATOM 845 N N . ALA A 1 101 ? 12.737 -0.029 -46.936 1.00 81.81 101 ALA A N 1
ATOM 846 C CA . ALA A 1 101 ? 13.401 0.213 -45.651 1.00 81.81 101 ALA A CA 1
ATOM 847 C C . ALA A 1 101 ? 14.941 0.098 -45.722 1.00 81.81 101 ALA A C 1
ATOM 849 O O . ALA A 1 101 ? 15.617 0.053 -44.693 1.00 81.81 101 ALA A O 1
ATOM 850 N N . GLY A 1 102 ? 15.504 0.011 -46.929 1.00 89.81 102 GLY A N 1
ATOM 851 C CA . GLY A 1 102 ? 16.923 -0.222 -47.171 1.00 89.81 102 GLY A CA 1
ATOM 852 C C . GLY A 1 102 ? 17.379 -1.649 -46.850 1.00 89.81 102 GLY A C 1
ATOM 853 O O . GLY A 1 102 ? 16.588 -2.572 -46.645 1.00 89.81 102 GLY A O 1
ATOM 854 N N . MET A 1 103 ? 18.699 -1.836 -46.817 1.00 91.69 103 MET A N 1
ATOM 855 C CA . MET A 1 103 ? 19.326 -3.114 -46.467 1.00 91.69 103 MET A CA 1
ATOM 856 C C . MET A 1 103 ? 19.478 -3.248 -44.949 1.00 91.69 103 MET A C 1
ATOM 858 O O . MET A 1 103 ? 19.786 -2.277 -44.260 1.00 91.69 103 MET A O 1
ATOM 862 N N . SER A 1 104 ? 19.326 -4.465 -44.427 1.00 93.56 104 SER A N 1
ATOM 863 C CA . SER A 1 104 ? 19.477 -4.771 -43.005 1.00 93.56 104 SER A CA 1
ATOM 864 C C . SER A 1 104 ? 20.879 -4.422 -42.511 1.00 93.56 104 SER A C 1
ATOM 866 O O . SER A 1 104 ? 21.870 -5.081 -42.846 1.00 93.56 104 SER A O 1
ATOM 868 N N . ARG A 1 105 ? 20.948 -3.389 -41.669 1.00 92.12 105 ARG A N 1
ATOM 869 C CA . ARG A 1 105 ? 22.174 -2.987 -40.979 1.00 92.12 105 ARG A CA 1
ATOM 870 C C . ARG A 1 105 ? 22.653 -4.073 -40.015 1.00 92.12 105 ARG A C 1
ATOM 872 O O . ARG A 1 105 ? 23.834 -4.390 -40.020 1.00 92.12 105 ARG A O 1
ATOM 879 N N . ALA A 1 106 ? 21.740 -4.699 -39.273 1.00 92.50 106 ALA A N 1
ATOM 880 C CA . ALA A 1 106 ? 22.081 -5.744 -38.309 1.00 92.50 106 ALA A CA 1
ATOM 881 C C . ALA A 1 106 ? 22.694 -6.984 -38.987 1.00 92.50 106 ALA A C 1
ATOM 883 O O . ALA A 1 106 ? 23.686 -7.529 -38.510 1.00 92.50 106 ALA A O 1
ATOM 884 N N . TYR A 1 107 ? 22.156 -7.400 -40.142 1.00 94.44 107 TYR A N 1
ATOM 885 C CA . TYR A 1 107 ? 22.745 -8.504 -40.908 1.00 94.44 107 TYR A CA 1
ATOM 886 C C . TYR A 1 107 ? 24.121 -8.131 -41.471 1.00 94.44 107 TYR A C 1
ATOM 888 O O . TYR A 1 107 ? 25.046 -8.941 -41.448 1.00 94.44 107 TYR A O 1
ATOM 896 N N . ARG A 1 108 ? 24.271 -6.889 -41.947 1.00 92.69 108 ARG A N 1
ATOM 897 C CA . ARG A 1 108 ? 25.550 -6.356 -42.426 1.00 92.69 108 ARG A CA 1
ATOM 898 C C . ARG A 1 108 ? 26.616 -6.373 -41.331 1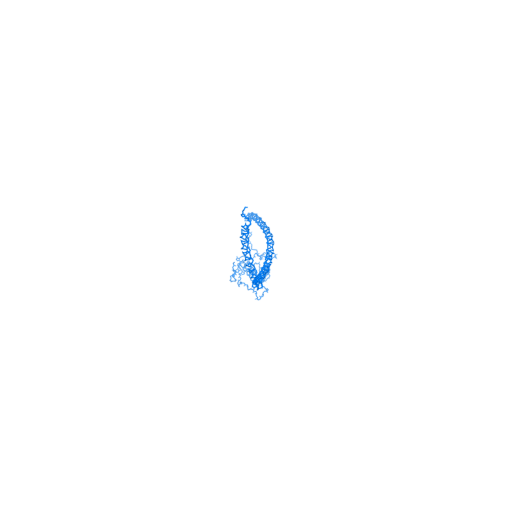.00 92.69 108 ARG A C 1
ATOM 900 O O . ARG A 1 108 ? 27.698 -6.896 -41.563 1.00 92.69 108 ARG A O 1
ATOM 907 N N . GLU A 1 109 ? 26.309 -5.824 -40.160 1.00 93.50 109 GLU A N 1
ATOM 908 C CA . GLU A 1 109 ? 27.217 -5.780 -39.008 1.00 93.50 109 GLU A CA 1
ATOM 909 C C . GLU A 1 109 ? 27.612 -7.191 -38.561 1.00 93.50 109 GLU A C 1
ATOM 911 O O . GLU A 1 109 ? 28.797 -7.462 -38.384 1.00 93.50 109 GLU A O 1
ATOM 916 N N . TRP A 1 110 ? 26.654 -8.121 -38.497 1.00 95.44 110 TRP A N 1
ATOM 917 C CA . TRP A 1 110 ? 26.943 -9.524 -38.200 1.00 95.44 110 TRP A CA 1
ATOM 918 C C . TRP A 1 110 ? 27.899 -10.160 -39.220 1.00 95.44 110 TRP A C 1
ATOM 920 O O . TRP A 1 110 ? 28.819 -10.879 -38.837 1.00 95.44 110 TRP A O 1
ATOM 930 N N . ARG A 1 111 ? 27.741 -9.878 -40.521 1.00 93.62 111 ARG A N 1
ATOM 931 C CA . ARG A 1 111 ? 28.677 -10.368 -41.549 1.00 93.62 111 ARG A CA 1
ATOM 932 C C . ARG A 1 111 ? 30.081 -9.792 -41.368 1.00 93.62 111 ARG A C 1
ATOM 934 O O . ARG A 1 111 ? 31.036 -10.554 -41.473 1.00 93.62 111 ARG A O 1
ATOM 941 N N . ILE A 1 112 ? 30.202 -8.497 -41.062 1.00 92.69 112 ILE A N 1
ATOM 942 C CA . ILE A 1 112 ? 31.495 -7.847 -40.776 1.00 92.69 112 ILE A CA 1
ATOM 943 C C . ILE A 1 112 ? 32.165 -8.512 -39.572 1.00 92.69 112 ILE A C 1
ATOM 945 O O . ILE A 1 112 ? 33.331 -8.888 -39.656 1.00 92.69 112 ILE A O 1
ATOM 949 N N . GLU A 1 113 ? 31.422 -8.722 -38.483 1.00 93.38 113 GLU A N 1
ATOM 950 C CA . GLU A 1 113 ? 31.918 -9.392 -37.275 1.00 93.38 113 GLU A CA 1
ATOM 951 C C . GLU A 1 113 ? 32.437 -10.810 -37.572 1.00 93.38 113 GLU A C 1
ATOM 953 O O . GLU A 1 113 ? 33.420 -11.255 -36.986 1.00 93.38 113 GLU A O 1
ATOM 958 N N . LYS A 1 114 ? 31.803 -11.523 -38.512 1.00 92.31 114 LYS A N 1
ATOM 959 C CA . LYS A 1 114 ? 32.220 -12.864 -38.953 1.00 92.31 114 LYS A CA 1
ATOM 960 C C . LYS A 1 114 ? 33.258 -12.867 -40.080 1.00 92.31 114 LYS A C 1
ATOM 962 O O . LYS A 1 114 ? 33.581 -13.939 -40.583 1.00 92.31 114 LYS A O 1
ATOM 967 N N . GLY A 1 115 ? 33.778 -11.705 -40.484 1.00 91.12 115 GLY A N 1
ATOM 968 C CA . GLY A 1 115 ? 34.754 -11.589 -41.573 1.00 91.12 115 GLY A CA 1
ATOM 969 C C . GLY A 1 115 ? 34.203 -11.997 -42.946 1.00 91.12 115 GLY A C 1
ATOM 970 O O . GLY A 1 115 ? 34.961 -12.400 -43.824 1.00 91.12 115 GLY A O 1
ATOM 971 N N . LEU A 1 116 ? 32.883 -11.934 -43.135 1.00 91.38 116 LEU A N 1
ATOM 972 C CA . LEU A 1 116 ? 32.210 -12.326 -44.371 1.00 91.38 116 LEU A CA 1
ATOM 973 C C . LEU A 1 116 ? 32.104 -11.140 -45.348 1.00 91.38 116 LEU A C 1
ATOM 975 O O . LEU A 1 116 ? 31.929 -10.001 -44.911 1.00 91.38 116 LEU A O 1
ATOM 979 N N . PRO A 1 117 ? 32.107 -11.381 -46.676 1.00 87.56 117 PRO A N 1
ATOM 980 C CA . PRO A 1 117 ? 31.973 -10.317 -47.669 1.00 87.56 117 PRO A CA 1
ATOM 981 C C . PRO A 1 117 ? 30.669 -9.533 -47.509 1.00 87.56 117 PRO A C 1
ATOM 983 O O . PRO A 1 117 ? 29.608 -10.129 -47.283 1.00 87.56 117 PRO A O 1
ATOM 986 N N . VAL A 1 118 ? 30.740 -8.215 -47.686 1.00 87.44 118 VAL A N 1
ATOM 987 C CA . VAL A 1 118 ? 29.603 -7.287 -47.649 1.00 87.44 118 VAL A CA 1
ATOM 988 C C . VAL A 1 118 ? 29.566 -6.494 -48.950 1.00 87.44 118 VAL A C 1
ATOM 990 O O . VAL A 1 118 ? 30.608 -6.112 -49.472 1.00 87.44 118 VAL A O 1
ATOM 993 N N . ASN A 1 119 ? 28.366 -6.227 -49.468 1.00 75.19 119 ASN A N 1
ATOM 994 C CA . ASN A 1 119 ? 28.194 -5.386 -50.648 1.00 75.19 119 ASN A CA 1
ATOM 995 C C . ASN A 1 119 ? 28.380 -3.909 -50.250 1.00 75.19 119 ASN A C 1
ATOM 997 O O . ASN A 1 119 ? 27.506 -3.322 -49.605 1.00 75.19 119 ASN A O 1
ATOM 1001 N N . VAL A 1 120 ? 29.545 -3.340 -50.560 1.00 62.94 120 VAL A N 1
ATOM 1002 C CA . VAL A 1 120 ? 29.862 -1.926 -50.330 1.00 62.94 120 VAL A CA 1
ATOM 1003 C C . VAL A 1 120 ? 29.589 -1.187 -51.638 1.00 62.94 120 VAL A C 1
ATOM 1005 O O . VAL A 1 120 ? 30.322 -1.358 -52.607 1.00 62.94 120 VAL A O 1
ATOM 1008 N N . SER A 1 121 ? 28.509 -0.404 -51.708 1.00 53.09 121 SER A N 1
ATOM 1009 C CA . SER A 1 121 ? 28.270 0.456 -52.874 1.00 53.09 121 SER A CA 1
ATOM 1010 C C . SER A 1 121 ? 29.349 1.553 -52.943 1.00 53.09 121 SER A C 1
ATOM 1012 O O . SER A 1 121 ? 29.483 2.295 -51.972 1.00 53.09 121 SER A O 1
ATOM 1014 N N . PRO A 1 122 ? 30.068 1.723 -54.072 1.00 47.47 122 PRO A N 1
ATOM 1015 C CA . PRO A 1 122 ? 31.187 2.673 -54.202 1.00 47.47 122 PRO A CA 1
ATOM 1016 C C . PRO A 1 122 ? 30.831 4.173 -54.224 1.00 47.47 122 PRO A C 1
ATOM 1018 O O . PRO A 1 122 ? 31.707 4.999 -54.453 1.00 47.47 122 PRO A O 1
ATOM 1021 N N . GLN A 1 123 ? 29.565 4.566 -54.062 1.00 45.50 123 GLN A N 1
ATOM 1022 C CA . GLN A 1 123 ? 29.118 5.936 -54.369 1.00 45.50 123 GLN A CA 1
ATOM 1023 C C . GLN A 1 123 ? 29.222 6.951 -53.215 1.00 45.50 123 GLN A C 1
ATOM 1025 O O . GLN A 1 123 ? 28.848 8.103 -53.406 1.00 45.50 123 GLN A O 1
ATOM 1030 N N . ALA A 1 124 ? 29.733 6.576 -52.039 1.00 47.66 124 ALA A N 1
ATOM 1031 C CA . ALA A 1 124 ? 29.747 7.466 -50.869 1.00 47.66 124 ALA A CA 1
ATOM 1032 C C . ALA A 1 124 ? 31.041 8.294 -50.674 1.00 47.66 124 ALA A C 1
ATOM 1034 O O . ALA A 1 124 ? 31.059 9.164 -49.810 1.00 47.66 124 ALA A O 1
ATOM 1035 N N . ASP A 1 125 ? 32.095 8.081 -51.471 1.00 41.56 125 ASP A N 1
ATOM 1036 C CA . ASP A 1 125 ? 33.453 8.568 -51.145 1.00 41.56 125 ASP A CA 1
ATOM 1037 C C . ASP A 1 125 ? 33.947 9.806 -51.932 1.00 41.56 125 ASP A C 1
ATOM 1039 O O . ASP A 1 125 ? 35.151 10.035 -52.024 1.00 41.56 125 ASP A O 1
ATOM 1043 N N . GLN A 1 126 ? 33.072 10.652 -52.496 1.00 45.16 126 GLN A N 1
ATOM 1044 C CA . GLN A 1 126 ? 33.520 11.804 -53.316 1.00 45.16 126 GLN A CA 1
ATOM 1045 C C . GLN A 1 126 ? 33.118 13.210 -52.834 1.00 45.16 126 GLN A C 1
ATOM 1047 O O . GLN A 1 126 ? 33.076 14.132 -53.643 1.00 45.16 126 GLN A O 1
ATOM 1052 N N . GLN A 1 127 ? 32.926 13.435 -51.529 1.00 53.22 127 GLN A N 1
ATOM 1053 C CA . GLN A 1 127 ? 32.877 14.801 -50.963 1.00 53.22 127 GLN A CA 1
ATOM 1054 C C . GLN A 1 127 ? 33.600 14.914 -49.598 1.00 53.22 127 GLN A C 1
ATOM 1056 O O . GLN A 1 127 ? 32.956 14.836 -48.555 1.00 53.22 127 GLN A O 1
ATOM 1061 N N . PRO A 1 128 ? 34.937 15.112 -49.553 1.00 55.34 128 PRO A N 1
ATOM 1062 C CA . PRO A 1 128 ? 35.648 15.304 -48.283 1.00 55.34 128 PRO A CA 1
ATOM 1063 C C . PRO A 1 128 ? 36.620 16.496 -48.380 1.00 55.34 128 PRO A C 1
ATOM 1065 O O . PRO A 1 128 ? 37.710 16.336 -48.932 1.00 55.34 128 PRO A O 1
ATOM 1068 N N . PRO A 1 129 ? 36.266 17.721 -47.923 1.00 52.19 129 PRO A N 1
ATOM 1069 C CA . PRO A 1 129 ? 36.527 18.034 -46.507 1.00 52.19 129 PRO A CA 1
ATOM 1070 C C . PRO A 1 129 ? 35.616 19.098 -45.840 1.00 52.19 129 PRO A C 1
ATOM 1072 O O . PRO A 1 129 ? 35.656 19.234 -44.620 1.00 52.19 129 PRO A O 1
ATOM 1075 N N . ARG A 1 130 ? 34.785 19.853 -46.581 1.00 58.19 130 ARG A N 1
ATOM 1076 C CA . ARG A 1 130 ? 34.005 20.980 -46.014 1.00 58.19 130 ARG A CA 1
ATOM 1077 C C . ARG A 1 130 ? 32.780 20.535 -45.214 1.00 58.19 130 ARG A C 1
ATOM 1079 O O . ARG A 1 130 ? 32.470 21.143 -44.194 1.00 58.19 130 ARG A O 1
ATOM 1086 N N . ASP A 1 131 ? 32.135 19.444 -45.620 1.00 66.69 131 ASP A N 1
ATOM 1087 C CA . ASP A 1 131 ? 30.983 18.898 -44.891 1.00 66.69 131 ASP A CA 1
ATOM 1088 C C . ASP A 1 131 ? 31.405 18.258 -43.563 1.00 66.69 131 ASP A C 1
ATOM 1090 O O . ASP A 1 131 ? 30.667 18.307 -42.584 1.00 66.69 131 ASP A O 1
ATOM 1094 N N . LEU A 1 132 ? 32.629 17.727 -43.489 1.00 74.69 132 LEU A N 1
ATOM 1095 C CA . LEU A 1 132 ? 33.179 17.112 -42.281 1.00 74.69 132 LEU A CA 1
ATOM 1096 C C . LEU A 1 132 ? 33.477 18.144 -41.189 1.00 74.69 132 LEU A C 1
ATOM 1098 O O . LEU A 1 132 ? 33.164 17.902 -40.026 1.00 74.69 132 LEU A O 1
ATOM 1102 N N . GLU A 1 133 ? 34.027 19.306 -41.544 1.00 80.25 133 GLU A N 1
ATOM 1103 C CA . GLU A 1 133 ? 34.239 20.397 -40.583 1.00 80.25 133 GLU A CA 1
ATOM 1104 C C . GLU A 1 133 ? 32.914 20.952 -40.050 1.00 80.25 133 GLU A C 1
ATOM 1106 O O . GLU A 1 133 ? 32.782 21.169 -38.843 1.00 80.25 133 GLU A O 1
ATOM 1111 N N . LEU A 1 134 ? 31.909 21.112 -40.919 1.00 83.31 134 LEU A N 1
ATOM 1112 C CA . LEU A 1 134 ? 30.571 21.542 -40.513 1.00 83.31 134 LEU A CA 1
ATOM 1113 C C . LEU A 1 134 ? 29.894 20.500 -39.608 1.00 83.31 134 LEU A C 1
ATOM 1115 O O . LEU A 1 134 ? 29.317 20.854 -38.579 1.00 83.31 134 LEU A O 1
ATOM 1119 N N . LEU A 1 135 ? 30.009 19.211 -39.941 1.00 85.12 135 LEU A N 1
ATOM 1120 C CA . LEU A 1 135 ? 29.508 18.114 -39.111 1.00 85.12 135 LEU A CA 1
ATOM 1121 C C . LEU A 1 135 ? 30.214 18.056 -37.753 1.00 85.12 135 LEU A C 1
ATOM 1123 O O . LEU A 1 135 ? 29.550 17.861 -36.737 1.00 85.12 135 LEU A O 1
ATOM 1127 N N . LEU A 1 136 ? 31.531 18.270 -37.704 1.00 87.50 136 LEU A N 1
ATOM 1128 C CA . LEU A 1 136 ? 32.294 18.310 -36.454 1.00 87.50 136 LEU A CA 1
ATOM 1129 C C . LEU A 1 136 ? 31.911 19.512 -35.586 1.00 87.50 136 LEU A C 1
ATOM 1131 O O . LEU A 1 136 ? 31.780 19.366 -34.370 1.00 87.50 136 LEU A O 1
ATOM 1135 N N . ALA A 1 137 ? 31.712 20.687 -36.185 1.00 89.69 137 ALA A N 1
ATOM 1136 C CA . ALA A 1 137 ? 31.249 21.873 -35.470 1.00 89.69 137 ALA A CA 1
ATOM 1137 C C . ALA A 1 137 ? 29.841 21.663 -34.888 1.00 89.69 137 ALA A C 1
ATOM 1139 O O . ALA A 1 137 ? 29.627 21.906 -33.699 1.00 89.69 137 ALA A O 1
ATOM 1140 N N . ASN A 1 138 ? 28.918 21.119 -35.688 1.00 92.75 138 ASN A N 1
ATOM 1141 C CA . ASN A 1 138 ? 27.565 20.786 -35.242 1.00 92.75 138 ASN A CA 1
ATOM 1142 C C . ASN A 1 138 ? 27.583 19.729 -34.131 1.00 92.75 138 ASN A C 1
ATOM 1144 O O . ASN A 1 138 ? 26.932 19.908 -33.107 1.00 92.75 138 ASN A O 1
ATOM 1148 N N . ALA A 1 139 ? 28.386 18.671 -34.275 1.00 91.56 139 ALA A N 1
ATOM 1149 C CA . ALA A 1 139 ? 28.526 17.634 -33.256 1.00 91.56 139 ALA A CA 1
ATOM 1150 C C . ALA A 1 139 ? 29.085 18.190 -31.937 1.00 91.56 139 ALA A C 1
ATOM 1152 O O . ALA A 1 139 ? 28.612 17.822 -30.865 1.00 91.56 139 ALA A O 1
ATOM 1153 N N . ARG A 1 140 ? 30.055 19.113 -31.986 1.00 95.12 140 ARG A N 1
ATOM 1154 C CA . ARG A 1 140 ? 30.572 19.789 -30.783 1.00 95.12 140 ARG A CA 1
ATOM 1155 C C . ARG A 1 140 ? 29.502 20.634 -30.100 1.00 95.12 140 ARG A C 1
ATOM 1157 O O . ARG A 1 140 ? 29.393 20.594 -28.877 1.00 95.12 140 ARG A O 1
ATOM 1164 N N . GLN A 1 141 ? 28.704 21.367 -30.872 1.00 95.88 141 GLN A N 1
ATOM 1165 C CA . GLN A 1 141 ? 27.601 22.153 -30.325 1.00 95.88 141 GLN A CA 1
ATOM 1166 C C . GLN A 1 141 ? 26.518 21.257 -29.703 1.00 95.88 141 GLN A C 1
ATOM 1168 O O . GLN A 1 141 ? 26.001 21.576 -28.633 1.00 95.88 141 GLN A O 1
ATOM 1173 N N . GLU A 1 142 ? 26.208 20.125 -30.338 1.00 94.44 142 GLU A N 1
ATOM 1174 C CA . GLU A 1 142 ? 25.276 19.118 -29.823 1.00 94.44 142 GLU A CA 1
ATOM 1175 C C . GLU A 1 142 ? 25.778 18.529 -28.497 1.00 94.44 142 GLU A C 1
ATOM 1177 O O . GLU A 1 142 ? 25.030 18.464 -27.524 1.00 94.44 142 GLU A O 1
ATOM 1182 N N . ILE A 1 143 ? 27.066 18.174 -28.420 1.00 94.88 143 ILE A N 1
ATOM 1183 C CA . ILE A 1 143 ? 27.701 17.676 -27.192 1.00 94.88 143 ILE A CA 1
ATOM 1184 C C . ILE A 1 143 ? 27.594 18.712 -26.072 1.00 94.88 143 ILE A C 1
ATOM 1186 O O . ILE A 1 143 ? 27.246 18.355 -24.948 1.00 94.88 143 ILE A O 1
ATOM 1190 N N . GLU A 1 144 ? 27.837 19.993 -26.359 1.00 96.12 144 GLU A N 1
ATOM 1191 C CA . GLU A 1 144 ? 27.726 21.035 -25.337 1.00 96.12 144 GLU A CA 1
ATOM 1192 C C . GLU A 1 144 ? 26.279 21.207 -24.853 1.00 96.12 144 GLU A C 1
ATOM 1194 O O . GLU A 1 144 ? 26.034 21.274 -23.647 1.00 96.12 144 GLU A O 1
ATOM 1199 N N . ARG A 1 145 ? 25.296 21.178 -25.765 1.00 96.50 145 ARG A N 1
ATOM 1200 C CA . ARG A 1 145 ? 23.869 21.187 -25.396 1.00 96.50 145 ARG A CA 1
ATOM 1201 C C . ARG A 1 145 ? 23.500 19.994 -24.515 1.00 96.50 145 ARG A C 1
ATOM 1203 O O . ARG A 1 145 ? 22.841 20.175 -23.490 1.00 96.50 145 ARG A O 1
ATOM 1210 N N . LEU A 1 146 ? 23.954 18.794 -24.874 1.00 95.50 146 LEU A N 1
ATOM 1211 C CA . LEU A 1 146 ? 23.721 17.581 -24.091 1.00 95.50 146 LEU A CA 1
ATOM 1212 C C . LEU A 1 146 ? 24.403 17.647 -22.720 1.00 95.50 146 LEU A C 1
ATOM 1214 O O . LEU A 1 146 ? 23.819 17.209 -21.733 1.00 95.50 146 LEU A O 1
ATOM 1218 N N . ASN A 1 147 ? 25.593 18.242 -22.621 1.00 96.75 147 ASN A N 1
ATOM 1219 C CA . ASN A 1 147 ? 26.286 18.441 -21.347 1.00 96.75 147 ASN A CA 1
ATOM 1220 C C . ASN A 1 147 ? 25.552 19.418 -20.420 1.00 96.75 147 ASN A C 1
ATOM 1222 O O . ASN A 1 147 ? 25.587 19.245 -19.199 1.00 96.75 147 ASN A O 1
ATOM 1226 N N . VAL A 1 148 ? 24.902 20.448 -20.969 1.00 97.00 148 VAL A N 1
ATOM 1227 C CA . VAL A 1 148 ? 24.024 21.339 -20.195 1.00 97.00 148 VAL A CA 1
ATOM 1228 C C . VAL A 1 148 ? 22.799 20.567 -19.704 1.00 97.00 148 VAL A C 1
ATOM 1230 O O . VAL A 1 148 ? 22.580 20.499 -18.499 1.00 97.00 148 VAL A O 1
ATOM 1233 N N . HIS A 1 149 ? 22.085 19.870 -20.595 1.00 95.44 149 HIS A N 1
ATOM 1234 C CA . HIS A 1 149 ? 20.929 19.053 -20.200 1.00 95.44 149 HIS A CA 1
ATOM 1235 C C . HIS A 1 149 ? 21.281 17.984 -19.162 1.00 95.44 149 HIS A C 1
ATOM 1237 O O . HIS A 1 149 ? 20.525 17.756 -18.223 1.00 95.44 149 HIS A O 1
ATOM 1243 N N . LEU A 1 150 ? 22.440 17.337 -19.288 1.00 96.75 150 LEU A N 1
ATOM 1244 C CA . LEU A 1 150 ? 22.889 16.341 -18.321 1.00 96.75 150 LEU A CA 1
ATOM 1245 C C . LEU A 1 150 ? 23.132 16.956 -16.937 1.00 96.75 150 LEU A C 1
ATOM 1247 O O . LEU A 1 150 ? 22.860 16.303 -15.930 1.00 96.75 150 LEU A O 1
ATOM 1251 N N . ARG A 1 151 ? 23.646 18.190 -16.870 1.00 97.19 151 ARG A N 1
ATOM 1252 C CA . ARG A 1 151 ? 23.789 18.924 -15.605 1.00 97.19 151 ARG A CA 1
ATOM 1253 C C . ARG A 1 151 ? 22.422 19.237 -15.005 1.00 97.19 151 ARG A C 1
ATOM 1255 O O . ARG A 1 151 ? 22.211 18.909 -13.843 1.00 97.19 151 ARG A O 1
ATOM 1262 N N . ASP A 1 152 ? 21.490 19.751 -15.800 1.00 97.06 152 ASP A N 1
ATOM 1263 C CA . ASP A 1 152 ? 20.137 20.085 -15.337 1.00 97.06 152 ASP A CA 1
ATOM 1264 C C . ASP A 1 152 ? 19.391 18.847 -14.822 1.00 97.06 152 ASP A C 1
ATOM 1266 O O . ASP A 1 152 ? 18.812 18.865 -13.738 1.00 97.06 152 ASP A O 1
ATOM 1270 N N . VAL A 1 153 ? 19.477 17.727 -15.546 1.00 96.75 153 VAL A N 1
ATOM 1271 C CA . VAL A 1 153 ? 18.881 16.449 -15.128 1.00 96.75 153 VAL A CA 1
ATOM 1272 C C . VAL A 1 153 ? 19.501 15.943 -13.827 1.00 96.75 153 VAL A C 1
ATOM 1274 O O . VAL A 1 153 ? 18.782 15.431 -12.971 1.00 96.75 153 VAL A O 1
ATOM 1277 N N . LYS A 1 154 ? 20.819 16.090 -13.639 1.00 97.25 154 LYS A N 1
ATOM 1278 C CA . LYS A 1 154 ? 21.476 15.726 -12.373 1.00 97.25 154 LYS A CA 1
ATOM 1279 C C . LYS A 1 154 ? 20.991 16.594 -11.214 1.00 97.25 154 LYS A C 1
ATOM 1281 O O . LYS A 1 154 ? 20.739 16.051 -10.141 1.00 97.25 154 LYS A O 1
ATOM 1286 N N . THR A 1 155 ? 20.829 17.897 -11.435 1.00 97.62 155 THR A N 1
ATOM 1287 C CA . THR A 1 155 ? 20.287 18.821 -10.431 1.00 97.62 155 THR A CA 1
ATOM 1288 C C . THR A 1 155 ? 18.855 18.440 -10.063 1.00 97.62 155 THR A C 1
ATOM 1290 O O . THR A 1 155 ? 18.582 18.188 -8.894 1.00 97.62 155 THR A O 1
ATOM 1293 N N . LEU A 1 156 ? 17.971 18.260 -11.051 1.00 96.75 156 LEU A N 1
ATOM 1294 C CA . LEU A 1 156 ? 16.582 17.839 -10.823 1.00 96.75 156 LEU A CA 1
ATOM 1295 C C . LEU A 1 156 ? 16.489 16.487 -10.105 1.00 96.75 156 LEU A C 1
ATOM 1297 O O . LEU A 1 156 ? 15.639 16.287 -9.239 1.00 96.75 156 LEU A O 1
ATOM 1301 N N . HIS A 1 157 ? 17.366 15.543 -10.448 1.00 96.94 157 HIS A N 1
ATOM 1302 C CA . HIS A 1 157 ? 17.424 14.257 -9.763 1.00 96.94 157 HIS A CA 1
ATOM 1303 C C . HIS A 1 157 ? 17.811 14.414 -8.286 1.00 96.94 157 HIS A C 1
ATOM 1305 O O . HIS A 1 157 ? 17.213 13.768 -7.425 1.00 96.94 157 HIS A O 1
ATOM 1311 N N . GLN A 1 158 ? 18.782 15.279 -7.986 1.00 97.88 158 GLN A N 1
ATOM 1312 C CA . GLN A 1 158 ? 19.207 15.555 -6.616 1.00 97.88 158 GLN A CA 1
ATOM 1313 C C . GLN A 1 158 ? 18.106 16.259 -5.810 1.00 97.88 158 GLN A C 1
ATOM 1315 O O . GLN A 1 158 ? 17.803 15.824 -4.701 1.00 97.88 158 GLN A O 1
ATOM 1320 N N . GLU A 1 159 ? 17.443 17.262 -6.386 1.00 97.19 159 GLU A N 1
ATOM 1321 C CA . GLU A 1 159 ? 16.293 17.937 -5.766 1.00 97.19 159 GLU A CA 1
ATOM 1322 C C . GLU A 1 159 ? 15.151 16.953 -5.480 1.00 97.19 159 GLU A C 1
ATOM 1324 O O . GLU A 1 159 ? 14.592 16.927 -4.384 1.00 97.19 159 GLU A O 1
ATOM 1329 N N . SER A 1 160 ? 14.837 16.075 -6.439 1.00 96.62 160 SER A N 1
ATOM 1330 C CA . SER A 1 160 ? 13.824 15.032 -6.260 1.00 96.62 160 SER A CA 1
ATOM 1331 C C . SER A 1 160 ? 14.192 14.064 -5.133 1.00 96.62 160 SER A C 1
ATOM 1333 O O . SER A 1 160 ? 13.336 13.693 -4.326 1.00 96.62 160 SER A O 1
ATOM 1335 N N . LYS A 1 161 ? 15.468 13.678 -5.036 1.00 98.12 161 LYS A N 1
ATOM 1336 C CA . LYS A 1 161 ? 15.975 12.819 -3.962 1.00 98.12 161 LYS A CA 1
ATOM 1337 C C . LYS A 1 161 ? 15.838 13.484 -2.591 1.00 98.12 161 LYS A C 1
ATOM 1339 O O . LYS A 1 161 ? 15.389 12.832 -1.650 1.00 98.12 161 LYS A O 1
ATOM 1344 N N . GLU A 1 162 ? 16.189 14.760 -2.477 1.00 97.75 162 GLU A N 1
ATOM 1345 C CA . GLU A 1 162 ? 16.055 15.529 -1.234 1.00 97.75 162 GLU A CA 1
ATOM 1346 C C . GLU A 1 162 ? 14.588 15.705 -0.831 1.00 97.75 162 GLU A C 1
ATOM 1348 O O . GLU A 1 162 ? 14.246 15.498 0.334 1.00 97.75 162 GLU A O 1
ATOM 1353 N N . ALA A 1 163 ? 13.700 15.976 -1.791 1.00 96.00 163 ALA A N 1
ATOM 1354 C CA . ALA A 1 163 ? 12.264 16.069 -1.545 1.00 96.00 163 ALA A CA 1
ATOM 1355 C C . ALA A 1 163 ? 11.677 14.741 -1.035 1.00 96.00 163 ALA A C 1
ATOM 1357 O O . ALA A 1 163 ? 10.929 14.726 -0.055 1.00 96.00 163 ALA A O 1
ATOM 1358 N N . MET A 1 164 ? 12.049 13.612 -1.651 1.00 96.00 164 MET A N 1
ATOM 1359 C CA . MET A 1 164 ? 11.630 12.285 -1.185 1.00 96.00 164 MET A CA 1
ATOM 1360 C C . MET A 1 164 ? 12.163 11.975 0.216 1.00 96.00 164 MET A C 1
ATOM 1362 O O . MET A 1 164 ? 11.424 11.439 1.041 1.00 96.00 164 MET A O 1
ATOM 1366 N N . GLN A 1 165 ? 13.412 12.343 0.513 1.00 96.81 165 GLN A N 1
ATOM 1367 C CA . GLN A 1 165 ? 13.983 12.161 1.847 1.00 96.81 165 GLN A CA 1
ATOM 1368 C C . GLN A 1 165 ? 13.264 13.018 2.898 1.00 96.81 165 GLN A C 1
ATOM 1370 O O . GLN A 1 165 ? 12.974 12.530 3.989 1.00 96.81 165 GLN A O 1
ATOM 1375 N N . GLY A 1 166 ? 12.936 14.271 2.570 1.00 96.19 166 GLY A N 1
ATOM 1376 C CA . GLY A 1 166 ? 12.145 15.146 3.436 1.00 96.19 166 GLY A CA 1
ATOM 1377 C C . GLY A 1 166 ? 10.770 14.554 3.746 1.00 96.19 166 GLY A C 1
ATOM 1378 O O . GLY A 1 166 ? 10.372 14.495 4.908 1.00 96.19 166 GLY A O 1
ATOM 1379 N N . TRP A 1 167 ? 10.089 14.028 2.726 1.00 95.62 167 TRP A N 1
ATOM 1380 C CA . TRP A 1 167 ? 8.799 13.357 2.891 1.00 95.62 167 TRP A CA 1
ATOM 1381 C C . TRP A 1 167 ? 8.894 12.093 3.757 1.00 95.62 167 TRP A C 1
AT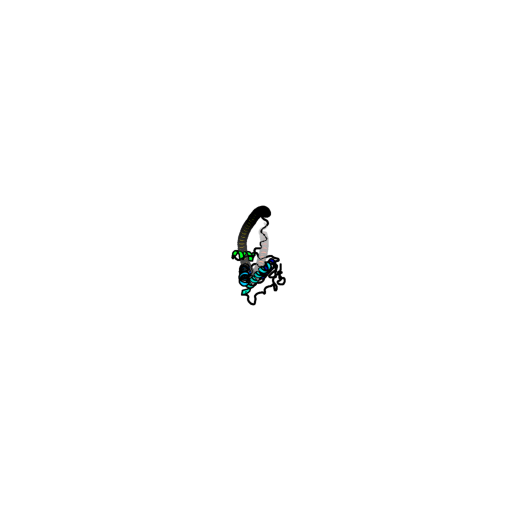OM 1383 O O . TRP A 1 167 ? 8.037 11.874 4.611 1.00 95.62 167 TRP A O 1
ATOM 1393 N N . LEU A 1 168 ? 9.942 11.277 3.585 1.00 97.12 168 LEU A N 1
ATOM 1394 C CA . LEU A 1 168 ? 10.188 10.114 4.446 1.00 97.12 168 LEU A CA 1
ATOM 1395 C C . LEU A 1 168 ? 10.358 10.524 5.912 1.00 97.12 168 LEU A C 1
ATOM 1397 O O . LEU A 1 168 ? 9.694 9.965 6.781 1.00 97.12 168 LEU A O 1
ATOM 1401 N N . ASN A 1 169 ? 11.170 11.547 6.177 1.00 96.62 169 ASN A N 1
ATOM 1402 C CA . ASN A 1 169 ? 11.395 12.042 7.534 1.00 96.62 169 ASN A CA 1
ATOM 1403 C C . ASN A 1 169 ? 10.092 12.556 8.180 1.00 96.62 169 ASN A C 1
ATOM 1405 O O . ASN A 1 169 ? 9.848 12.324 9.363 1.00 96.62 169 ASN A O 1
ATOM 1409 N N . GLU A 1 170 ? 9.232 13.232 7.410 1.00 96.06 170 GLU A N 1
ATOM 1410 C CA . GLU A 1 170 ? 7.914 13.676 7.882 1.00 96.06 170 GLU A CA 1
ATOM 1411 C C . GLU A 1 170 ? 7.002 12.486 8.222 1.00 96.06 170 GLU A C 1
ATOM 1413 O O . GLU A 1 170 ? 6.312 12.493 9.247 1.00 96.06 170 GLU A O 1
ATOM 1418 N N . LYS A 1 171 ? 7.016 11.433 7.393 1.00 94.75 171 LYS A N 1
ATOM 1419 C CA . LYS A 1 171 ? 6.266 10.201 7.667 1.00 94.75 171 LYS A CA 1
ATOM 1420 C C . LYS A 1 171 ? 6.767 9.490 8.917 1.00 94.75 171 LYS A C 1
ATOM 1422 O O . LYS A 1 171 ? 5.932 9.078 9.721 1.00 94.75 171 LYS A O 1
ATOM 1427 N N . ASP A 1 172 ? 8.075 9.411 9.118 1.00 96.44 172 ASP A N 1
ATOM 1428 C CA . ASP A 1 172 ? 8.666 8.818 10.318 1.00 96.44 172 ASP A CA 1
ATOM 1429 C C . ASP A 1 172 ? 8.298 9.611 11.580 1.00 96.44 172 ASP A C 1
ATOM 1431 O O . ASP A 1 172 ? 7.911 9.026 12.595 1.00 96.44 172 ASP A O 1
ATOM 1435 N N . ALA A 1 173 ? 8.309 10.947 11.513 1.00 95.94 173 ALA A N 1
ATOM 1436 C CA . ALA A 1 173 ? 7.853 11.795 12.614 1.00 95.94 173 ALA A CA 1
ATOM 1437 C C . ALA A 1 173 ? 6.366 11.565 12.941 1.00 95.94 173 ALA A C 1
ATOM 1439 O O . ALA A 1 173 ? 5.987 11.448 14.111 1.00 95.94 173 ALA A O 1
ATOM 1440 N N . LEU A 1 174 ? 5.518 11.446 11.915 1.00 96.81 174 LEU A N 1
ATOM 1441 C CA . LEU A 1 174 ? 4.095 11.158 12.087 1.00 96.81 174 LEU A CA 1
ATOM 1442 C C . LEU A 1 174 ? 3.860 9.768 12.687 1.00 96.81 174 LEU A C 1
ATOM 1444 O O . LEU A 1 174 ? 2.998 9.623 13.556 1.00 96.81 174 LEU A O 1
ATOM 1448 N N . LEU A 1 175 ? 4.619 8.757 12.256 1.00 95.06 175 LEU A N 1
ATOM 1449 C CA . LEU A 1 175 ? 4.576 7.418 12.845 1.00 95.06 175 LEU A CA 1
ATOM 1450 C C . LEU A 1 175 ? 4.960 7.461 14.327 1.00 95.06 175 LEU A C 1
ATOM 1452 O O . LEU A 1 175 ? 4.216 6.936 15.153 1.00 95.06 175 LEU A O 1
ATOM 1456 N N . GLY A 1 176 ? 6.024 8.187 14.682 1.00 95.81 176 GLY A N 1
ATOM 1457 C CA . GLY A 1 176 ? 6.413 8.399 16.077 1.00 95.81 176 GLY A CA 1
ATOM 1458 C C . GLY A 1 176 ? 5.298 9.024 16.927 1.00 95.81 176 GLY A C 1
ATOM 1459 O O . GLY A 1 176 ? 5.021 8.553 18.031 1.00 95.81 176 GLY A O 1
ATOM 1460 N N . LEU A 1 177 ? 4.594 10.034 16.403 1.00 95.75 177 LEU A N 1
ATOM 1461 C CA . LEU A 1 177 ? 3.435 10.633 17.082 1.00 95.75 177 LEU A CA 1
ATOM 1462 C C . LEU A 1 177 ? 2.270 9.643 17.236 1.00 95.75 177 LEU A C 1
ATOM 1464 O O . LEU A 1 177 ? 1.613 9.609 18.279 1.00 95.75 177 LEU A O 1
ATOM 1468 N N . LYS A 1 178 ? 2.002 8.820 16.217 1.00 95.25 178 LYS A N 1
ATOM 1469 C CA . LYS A 1 178 ? 0.945 7.799 16.276 1.00 95.25 178 LYS A CA 1
ATOM 1470 C C . LYS A 1 178 ? 1.262 6.704 17.287 1.00 95.25 178 LYS A C 1
ATOM 1472 O O . LYS A 1 178 ? 0.359 6.289 18.012 1.00 95.25 178 LYS A O 1
ATOM 1477 N N . ASP A 1 179 ? 2.517 6.290 17.394 1.00 96.44 179 ASP A N 1
ATOM 1478 C CA . ASP A 1 179 ? 2.939 5.316 18.397 1.00 96.44 179 ASP A CA 1
ATOM 1479 C C . ASP A 1 179 ? 2.779 5.861 19.819 1.00 96.44 179 ASP A C 1
ATOM 1481 O O . ASP A 1 179 ? 2.256 5.160 20.689 1.00 96.44 179 ASP A O 1
ATOM 1485 N N . GLN A 1 180 ? 3.138 7.128 20.056 1.00 96.44 180 GLN A N 1
ATOM 1486 C CA . GLN A 1 180 ? 2.893 7.789 21.344 1.00 96.44 180 GLN A CA 1
ATOM 1487 C C . GLN A 1 180 ? 1.400 7.800 21.699 1.00 96.44 180 GLN A C 1
ATOM 1489 O O . GLN A 1 180 ? 1.023 7.464 22.825 1.00 96.44 180 GLN A O 1
ATOM 1494 N N . GLU A 1 181 ? 0.542 8.114 20.729 1.00 95.56 181 GLU A N 1
ATOM 1495 C CA . GLU A 1 181 ? -0.908 8.122 20.918 1.00 95.56 181 GLU A CA 1
ATOM 1496 C C . GLU A 1 181 ? -1.465 6.724 21.227 1.00 95.56 181 GLU A C 1
ATOM 1498 O O . GLU A 1 181 ? -2.263 6.556 22.151 1.00 95.56 181 GLU A O 1
ATOM 1503 N N . ILE A 1 182 ? -1.000 5.689 20.522 1.00 95.69 182 ILE A N 1
ATOM 1504 C CA . ILE A 1 182 ? -1.381 4.297 20.801 1.00 95.69 182 ILE A CA 1
ATOM 1505 C C . ILE A 1 182 ? -0.992 3.903 22.231 1.00 95.69 182 ILE A C 1
ATOM 1507 O O . ILE A 1 182 ? -1.778 3.253 22.927 1.00 95.69 182 ILE A O 1
ATOM 1511 N N . GLN A 1 183 ? 0.197 4.291 22.700 1.00 94.44 183 GLN A N 1
ATOM 1512 C CA . GLN A 1 183 ? 0.613 4.010 24.078 1.00 94.44 183 GLN A CA 1
ATOM 1513 C C . GLN A 1 183 ? -0.263 4.742 25.100 1.00 94.44 183 GLN A C 1
ATOM 1515 O O . GLN A 1 183 ? -0.668 4.136 26.097 1.00 94.44 183 GLN A O 1
ATOM 1520 N N . ARG A 1 184 ? -0.630 6.002 24.832 1.00 95.31 184 ARG A N 1
ATOM 1521 C CA . ARG A 1 184 ? -1.569 6.766 25.668 1.00 95.31 184 ARG A CA 1
ATOM 1522 C C . ARG A 1 184 ? -2.914 6.048 25.797 1.00 95.31 184 ARG A C 1
ATOM 1524 O O . ARG A 1 184 ? -3.363 5.785 26.914 1.00 95.31 184 ARG A O 1
ATOM 1531 N N . LEU A 1 185 ? -3.502 5.643 24.672 1.00 91.62 185 LEU A N 1
ATOM 1532 C CA . LEU A 1 185 ? -4.782 4.928 24.639 1.00 91.62 185 LEU A CA 1
ATOM 1533 C C . LEU A 1 185 ? -4.716 3.570 25.355 1.00 91.62 185 LEU A C 1
ATOM 1535 O O . LEU A 1 185 ? -5.654 3.182 26.053 1.00 91.62 185 LEU A O 1
ATOM 1539 N N . ARG A 1 186 ? -3.595 2.844 25.251 1.00 91.56 186 ARG A N 1
ATOM 1540 C CA . ARG A 1 186 ? -3.385 1.590 26.001 1.00 91.56 186 ARG A CA 1
ATOM 1541 C C . ARG A 1 186 ? -3.394 1.814 27.512 1.00 91.56 186 ARG A C 1
ATOM 1543 O O . ARG A 1 186 ? -3.978 1.008 28.239 1.00 91.56 186 ARG A O 1
ATOM 1550 N N . MET A 1 187 ? -2.771 2.890 27.991 1.00 88.69 187 MET A N 1
ATOM 1551 C CA . MET A 1 187 ? -2.771 3.236 29.416 1.00 88.69 187 MET A CA 1
ATOM 1552 C C . MET A 1 187 ? -4.168 3.631 29.902 1.00 88.69 187 MET A C 1
ATOM 1554 O O . MET A 1 187 ? -4.613 3.163 30.951 1.00 88.69 187 MET A O 1
ATOM 1558 N N . GLU A 1 188 ? -4.902 4.410 29.111 1.00 89.06 188 GLU A N 1
ATOM 1559 C CA . GLU A 1 188 ? -6.287 4.775 29.413 1.00 89.06 188 GLU A CA 1
ATOM 1560 C C . GLU A 1 188 ? -7.212 3.547 29.459 1.00 89.06 188 GLU A C 1
ATOM 1562 O O . GLU A 1 188 ? -8.000 3.383 30.394 1.00 89.06 188 GLU A O 1
ATOM 1567 N N . SER A 1 189 ? -7.045 2.607 28.523 1.00 87.44 189 SER A N 1
ATOM 1568 C CA . SER A 1 189 ? -7.782 1.340 28.531 1.00 87.44 189 SER A CA 1
ATOM 1569 C C . SER A 1 189 ? -7.459 0.463 29.746 1.00 87.44 189 SER A C 1
ATOM 1571 O O . SER A 1 189 ? -8.334 -0.256 30.232 1.00 87.44 189 SER A O 1
ATOM 1573 N N . ARG A 1 190 ? -6.223 0.489 30.261 1.00 85.88 190 ARG A N 1
ATOM 1574 C CA . ARG A 1 190 ? -5.888 -0.208 31.515 1.00 85.88 190 ARG A CA 1
ATOM 1575 C C . ARG A 1 190 ? -6.586 0.440 32.709 1.00 85.88 190 ARG A C 1
ATOM 1577 O O . ARG A 1 190 ? -7.145 -0.270 33.547 1.00 85.88 190 ARG A O 1
ATOM 1584 N N . ASN A 1 191 ? -6.615 1.771 32.760 1.00 84.38 191 ASN A N 1
ATOM 1585 C CA . ASN A 1 191 ? -7.298 2.512 33.821 1.00 84.38 191 ASN A CA 1
ATOM 1586 C C . ASN A 1 191 ? -8.813 2.247 33.828 1.00 84.38 191 ASN A C 1
ATOM 1588 O O . ASN A 1 191 ? -9.399 2.032 34.894 1.00 84.38 191 ASN A O 1
ATOM 1592 N N . SER A 1 192 ? -9.448 2.176 32.654 1.00 83.56 192 SER A N 1
ATOM 1593 C CA . SER A 1 192 ? -10.875 1.840 32.545 1.00 83.56 192 SER A CA 1
ATOM 1594 C C . SER A 1 192 ? -11.179 0.391 32.960 1.00 83.56 192 SER A C 1
ATOM 1596 O O . SER A 1 192 ? -12.230 0.122 33.550 1.00 83.56 192 SER A O 1
ATOM 1598 N N . GLY A 1 193 ? -10.235 -0.539 32.771 1.00 83.56 193 GLY A N 1
ATOM 1599 C CA . GLY A 1 193 ? -10.306 -1.893 33.333 1.00 83.56 193 GLY A CA 1
ATOM 1600 C C . GLY A 1 193 ? -10.431 -1.894 34.863 1.00 83.56 193 GLY A C 1
ATOM 1601 O O . GLY A 1 193 ? -11.301 -2.571 35.418 1.00 83.56 193 GLY A O 1
ATOM 1602 N N . GLY A 1 194 ? -9.643 -1.058 35.547 1.00 84.44 194 GLY A N 1
ATOM 1603 C CA . GLY A 1 194 ? -9.738 -0.871 36.999 1.00 84.44 194 GLY A CA 1
ATOM 1604 C C . GLY A 1 194 ? -11.095 -0.313 37.443 1.00 84.44 194 GLY A C 1
ATOM 1605 O O . GLY A 1 194 ? -11.670 -0.782 38.429 1.00 84.44 194 GLY A O 1
ATOM 1606 N N . GLN A 1 195 ? -11.659 0.638 36.691 1.00 80.62 195 GLN A N 1
ATOM 1607 C CA . GLN A 1 195 ? -13.006 1.162 36.951 1.00 80.62 195 GLN A CA 1
ATOM 1608 C C . GLN A 1 195 ? -14.082 0.079 36.799 1.00 80.62 195 GLN A C 1
ATOM 1610 O O . GLN A 1 195 ? -14.927 -0.059 37.684 1.00 80.62 195 GLN A O 1
ATOM 1615 N N . ARG A 1 196 ? -14.025 -0.752 35.747 1.00 84.44 196 ARG A N 1
ATOM 1616 C CA . ARG A 1 196 ? -14.956 -1.885 35.569 1.00 84.44 196 ARG A CA 1
ATOM 1617 C C . ARG A 1 196 ? -14.884 -2.885 36.722 1.00 84.44 196 ARG A C 1
ATOM 1619 O O . ARG A 1 196 ? -15.922 -3.350 37.200 1.00 84.44 196 ARG A O 1
ATOM 1626 N N . GLN A 1 197 ? -13.683 -3.198 37.204 1.00 86.50 197 GLN A N 1
ATOM 1627 C CA . GLN A 1 197 ? -13.503 -4.109 38.336 1.00 86.50 197 GLN A CA 1
ATOM 1628 C C . GLN A 1 197 ? -14.059 -3.527 39.643 1.00 86.50 197 GLN A C 1
ATOM 1630 O O . GLN A 1 197 ? -14.722 -4.240 40.406 1.00 86.50 197 GLN A O 1
ATOM 1635 N N . ARG A 1 198 ? -13.859 -2.224 39.886 1.00 87.19 198 ARG A N 1
ATOM 1636 C CA . ARG A 1 198 ? -14.489 -1.512 41.010 1.00 87.19 198 ARG A CA 1
ATOM 1637 C C . ARG A 1 198 ? -16.014 -1.543 40.911 1.00 87.19 198 ARG A C 1
ATOM 1639 O O . ARG A 1 198 ? -16.662 -1.866 41.902 1.00 87.19 198 ARG A O 1
ATOM 1646 N N . LEU A 1 199 ? -16.577 -1.298 39.725 1.00 91.12 199 LEU A N 1
ATOM 1647 C CA . LEU A 1 199 ? -18.026 -1.320 39.496 1.00 91.12 199 LEU A CA 1
ATOM 1648 C C . LEU A 1 199 ? -18.618 -2.716 39.734 1.00 91.12 199 LEU A C 1
ATOM 1650 O O . LEU A 1 199 ? -19.625 -2.857 40.419 1.00 91.12 199 LEU A O 1
ATOM 1654 N N . THR A 1 200 ? -17.944 -3.759 39.245 1.00 91.81 200 THR A N 1
ATOM 1655 C CA . THR A 1 200 ? -18.335 -5.162 39.468 1.00 91.81 200 THR A CA 1
ATOM 1656 C C . THR A 1 200 ? -18.323 -5.509 40.958 1.00 91.81 200 THR A C 1
ATOM 1658 O O . THR A 1 200 ? -19.244 -6.151 41.462 1.00 91.81 200 THR A O 1
ATOM 1661 N N . SER A 1 201 ? -17.297 -5.053 41.681 1.00 92.06 201 SER A N 1
ATOM 1662 C CA . SER A 1 201 ? -17.170 -5.281 43.124 1.00 92.06 201 SER A CA 1
ATOM 1663 C C . SER A 1 201 ? -18.250 -4.538 43.915 1.00 92.06 201 SER A C 1
ATOM 1665 O O . SER A 1 201 ? -18.839 -5.111 44.831 1.00 92.06 201 SER A O 1
ATOM 1667 N N . ALA A 1 202 ? -18.550 -3.289 43.544 1.00 91.12 202 ALA A N 1
ATOM 1668 C CA . ALA A 1 202 ? -19.644 -2.519 44.127 1.00 91.12 202 ALA A CA 1
ATOM 1669 C C . ALA A 1 202 ? -20.999 -3.192 43.868 1.00 91.12 202 ALA A C 1
ATOM 1671 O O . ALA A 1 202 ? -21.768 -3.379 44.803 1.00 91.12 202 ALA A O 1
ATOM 1672 N N . ASN A 1 203 ? -21.250 -3.656 42.641 1.00 94.12 203 ASN A N 1
ATOM 1673 C CA . ASN A 1 203 ? -22.506 -4.311 42.284 1.00 94.12 203 ASN A CA 1
ATOM 1674 C C . ASN A 1 203 ? -22.741 -5.603 43.090 1.00 94.12 203 ASN A C 1
ATOM 1676 O O . ASN A 1 203 ? -23.838 -5.825 43.598 1.00 94.12 203 ASN A O 1
ATOM 1680 N N . ARG A 1 204 ? -21.693 -6.419 43.299 1.00 94.50 204 ARG A N 1
ATOM 1681 C CA . ARG A 1 204 ? -21.767 -7.598 44.185 1.00 94.50 204 ARG A CA 1
ATOM 1682 C C . ARG A 1 204 ? -22.105 -7.224 45.630 1.00 94.50 204 ARG A C 1
ATOM 1684 O O . ARG A 1 204 ? -22.901 -7.912 46.265 1.00 94.50 204 ARG A O 1
ATOM 1691 N N . ARG A 1 205 ? -21.522 -6.139 46.158 1.00 95.50 205 ARG A N 1
ATOM 1692 C CA . ARG A 1 205 ? -21.860 -5.639 47.503 1.00 95.50 205 ARG A CA 1
ATOM 1693 C C . ARG A 1 205 ? -23.319 -5.204 47.578 1.00 95.50 205 ARG A C 1
ATOM 1695 O O . ARG A 1 205 ? -23.998 -5.597 48.517 1.00 95.50 205 ARG A O 1
ATOM 1702 N N . THR A 1 206 ? -23.811 -4.472 46.581 1.00 94.62 206 THR A N 1
ATOM 1703 C CA . THR A 1 206 ? -25.215 -4.045 46.514 1.00 94.62 206 THR A CA 1
ATOM 1704 C C . THR A 1 206 ? -26.169 -5.239 46.494 1.00 94.62 206 THR A C 1
ATOM 1706 O O . THR A 1 206 ? -27.149 -5.243 47.230 1.00 94.62 206 THR A O 1
ATOM 1709 N N . GLN A 1 207 ? -25.862 -6.287 45.723 1.00 94.50 207 GLN A N 1
ATOM 1710 C CA . GLN A 1 207 ? -26.656 -7.522 45.710 1.00 94.50 207 GLN A CA 1
ATOM 1711 C C . GLN A 1 207 ? -26.655 -8.230 47.072 1.00 94.50 207 GLN A C 1
ATOM 1713 O O . GLN A 1 207 ? -27.712 -8.631 47.552 1.00 94.50 207 GLN A O 1
ATOM 1718 N N . SER A 1 208 ? -25.490 -8.344 47.719 1.00 96.62 208 SER A N 1
ATOM 1719 C CA . SER A 1 208 ? -25.374 -8.936 49.059 1.00 96.62 208 SER A CA 1
ATOM 1720 C C . SER A 1 208 ? -26.185 -8.160 50.102 1.00 96.62 208 SER A C 1
ATOM 1722 O O . SER A 1 208 ? -26.973 -8.752 50.837 1.00 96.62 208 SER A O 1
ATOM 1724 N N . LEU A 1 209 ? -26.069 -6.828 50.111 1.00 95.81 209 LEU A N 1
ATOM 1725 C CA . LEU A 1 209 ? -26.865 -5.961 50.982 1.00 95.81 209 LEU A CA 1
ATOM 1726 C C . LEU A 1 209 ? -28.366 -6.087 50.695 1.00 95.81 209 LEU A C 1
ATOM 1728 O O . LEU A 1 209 ? -29.159 -6.120 51.629 1.00 95.81 209 LEU A O 1
ATOM 1732 N N . GLY A 1 210 ? -28.761 -6.221 49.426 1.00 95.38 210 GLY A N 1
ATOM 1733 C CA . GLY A 1 210 ? -30.149 -6.480 49.042 1.00 95.38 210 GLY A CA 1
ATOM 1734 C C . GLY A 1 210 ? -30.690 -7.792 49.619 1.00 95.38 210 GLY A C 1
ATOM 1735 O O . GLY A 1 210 ? -31.800 -7.811 50.150 1.00 95.38 210 GLY A O 1
ATOM 1736 N N . MET A 1 211 ? -29.897 -8.869 49.587 1.00 95.56 211 MET A N 1
ATOM 1737 C CA . MET A 1 211 ? -30.275 -10.148 50.205 1.00 95.56 211 MET A CA 1
ATOM 1738 C C . MET A 1 211 ? -30.379 -10.043 51.731 1.00 95.56 211 MET A C 1
ATOM 1740 O O . MET A 1 211 ? -31.341 -10.543 52.310 1.00 95.56 211 MET A O 1
ATOM 1744 N N . GLN A 1 212 ? -29.432 -9.361 52.383 1.00 95.00 212 GLN A N 1
ATOM 1745 C CA . GLN A 1 212 ? -29.478 -9.135 53.833 1.00 95.00 212 GLN A CA 1
ATOM 1746 C C . GLN A 1 212 ? -30.700 -8.308 54.239 1.00 95.00 212 GLN A C 1
ATOM 1748 O O . GLN A 1 212 ? -31.375 -8.643 55.208 1.00 95.00 212 GLN A O 1
ATOM 1753 N N . LEU A 1 213 ? -31.028 -7.267 53.470 1.00 95.81 213 LEU A N 1
ATOM 1754 C CA . LEU A 1 213 ? -32.206 -6.442 53.711 1.00 95.81 213 LEU A CA 1
ATOM 1755 C C . LEU A 1 213 ? -33.501 -7.249 53.553 1.00 95.81 213 LEU A C 1
ATOM 1757 O O . LEU A 1 213 ? -34.419 -7.090 54.354 1.00 95.81 213 LEU A O 1
ATOM 1761 N N . ALA A 1 214 ? -33.578 -8.128 52.550 1.00 94.75 214 ALA A N 1
ATOM 1762 C CA . ALA A 1 214 ? -34.724 -9.014 52.367 1.00 94.75 214 ALA A CA 1
ATOM 1763 C C . ALA A 1 214 ? -34.884 -9.993 53.542 1.00 94.75 214 ALA A C 1
ATOM 1765 O O . ALA A 1 214 ? -35.991 -10.146 54.055 1.00 94.75 214 ALA A O 1
ATOM 1766 N N . ALA A 1 215 ? -33.785 -10.592 54.011 1.00 95.31 215 ALA A N 1
ATOM 1767 C CA . ALA A 1 215 ? -33.794 -11.479 55.173 1.00 95.31 215 ALA A CA 1
ATOM 1768 C C . ALA A 1 215 ? -34.230 -10.745 56.452 1.00 95.31 215 ALA A C 1
ATOM 1770 O O . ALA A 1 215 ? -35.131 -11.205 57.149 1.00 95.31 215 ALA A O 1
ATOM 1771 N N . ALA A 1 216 ? -33.663 -9.565 56.717 1.00 93.50 216 ALA A N 1
ATOM 1772 C CA . ALA A 1 216 ? -34.037 -8.740 57.864 1.00 93.50 216 ALA A CA 1
ATOM 1773 C C . ALA A 1 216 ? -35.509 -8.302 57.806 1.00 93.50 216 ALA A C 1
ATOM 1775 O O . ALA A 1 216 ? -36.194 -8.256 58.828 1.00 93.50 216 ALA A O 1
ATOM 1776 N N . LYS A 1 217 ? -36.026 -8.013 56.605 1.00 96.75 217 LYS A N 1
ATOM 1777 C CA . LYS A 1 217 ? -37.442 -7.694 56.405 1.00 96.75 217 LYS A CA 1
ATOM 1778 C C . LYS A 1 217 ? -38.340 -8.881 56.754 1.00 96.75 217 LYS A C 1
ATOM 1780 O O . LYS A 1 217 ? -39.350 -8.673 57.418 1.00 96.75 217 LYS A O 1
ATOM 1785 N N . GLU A 1 218 ? -37.981 -10.095 56.343 1.00 96.56 218 GLU A N 1
ATOM 1786 C CA . GLU A 1 218 ? -38.749 -11.306 56.664 1.00 96.56 218 GLU A CA 1
ATOM 1787 C C . GLU A 1 218 ? -38.696 -11.653 58.162 1.00 96.56 218 GLU A C 1
ATOM 1789 O O . GLU A 1 218 ? -39.677 -12.098 58.764 1.00 96.56 218 GLU A O 1
ATOM 1794 N N . GLU A 1 219 ? -37.562 -11.391 58.810 1.00 95.81 219 GLU A N 1
ATOM 1795 C CA . GLU A 1 219 ? -37.451 -11.536 60.258 1.00 95.81 219 GLU A CA 1
ATOM 1796 C C . GLU A 1 219 ? -38.349 -10.527 60.989 1.00 95.81 219 GLU A C 1
ATOM 1798 O O . GLU A 1 219 ? -39.111 -10.908 61.881 1.00 95.81 219 GLU A O 1
ATOM 1803 N N . ALA A 1 220 ? -38.343 -9.260 60.564 1.00 94.81 220 ALA A N 1
ATOM 1804 C CA . ALA A 1 220 ? -39.191 -8.220 61.137 1.00 94.81 220 ALA A CA 1
ATOM 1805 C C . ALA A 1 220 ? -40.692 -8.514 60.950 1.00 94.81 220 ALA A C 1
ATOM 1807 O O . ALA A 1 220 ? -41.478 -8.323 61.882 1.00 94.81 220 ALA A O 1
ATOM 1808 N N . THR A 1 221 ? -41.117 -9.018 59.783 1.00 95.31 221 THR A N 1
ATOM 1809 C CA . THR A 1 221 ? -42.518 -9.431 59.562 1.00 95.31 221 THR A CA 1
ATOM 1810 C C . THR A 1 221 ? -42.898 -10.613 60.451 1.00 95.31 221 THR A C 1
ATOM 1812 O O . THR A 1 221 ? -43.989 -10.628 61.026 1.00 95.31 221 THR A O 1
ATOM 1815 N N . THR A 1 222 ? -41.992 -11.574 60.631 1.00 95.81 222 THR A N 1
ATOM 1816 C CA . THR A 1 222 ? -42.193 -12.716 61.530 1.00 95.81 222 THR A CA 1
ATOM 1817 C C . THR A 1 222 ? -42.318 -12.272 62.986 1.00 95.81 222 THR A C 1
ATOM 1819 O O . THR A 1 222 ? -43.235 -12.706 63.688 1.00 95.81 222 THR A O 1
ATOM 1822 N N . GLN A 1 223 ? -41.437 -11.382 63.451 1.00 94.31 223 GLN A N 1
ATOM 1823 C CA . GLN A 1 223 ? -41.510 -10.816 64.799 1.00 94.31 223 GLN A CA 1
ATOM 1824 C C . GLN A 1 223 ? -42.808 -10.032 65.011 1.00 94.31 223 GLN A C 1
ATOM 1826 O O . GLN A 1 223 ? -43.467 -10.215 66.034 1.00 94.31 223 GLN A O 1
ATOM 1831 N N . ARG A 1 224 ? -43.233 -9.236 64.022 1.00 95.75 224 ARG A N 1
ATOM 1832 C CA . ARG A 1 224 ? -44.508 -8.514 64.076 1.00 95.75 224 ARG A CA 1
ATOM 1833 C C . ARG A 1 224 ? -45.699 -9.458 64.260 1.00 95.75 224 ARG A C 1
ATOM 1835 O O . ARG A 1 224 ? -46.510 -9.215 65.145 1.00 95.75 224 ARG A O 1
ATOM 1842 N N . ARG A 1 225 ? -45.771 -10.564 63.508 1.00 95.75 225 ARG A N 1
ATOM 1843 C CA . ARG A 1 225 ? -46.839 -11.575 63.675 1.00 95.75 225 ARG A CA 1
ATOM 1844 C C . ARG A 1 225 ? -46.832 -12.214 65.065 1.00 95.75 225 ARG A C 1
ATOM 1846 O O . ARG A 1 225 ? -47.892 -12.442 65.647 1.00 95.75 225 ARG A O 1
ATOM 1853 N N . LYS A 1 226 ? -45.642 -12.507 65.606 1.00 95.75 226 LYS A N 1
ATOM 1854 C CA . LYS A 1 226 ? -45.501 -13.039 66.973 1.00 95.75 226 LYS A CA 1
ATOM 1855 C C . LYS A 1 226 ? -46.028 -12.046 68.009 1.00 95.75 226 LYS A C 1
ATOM 1857 O O . LYS A 1 226 ? -46.751 -12.460 68.909 1.00 95.75 226 LYS A O 1
ATOM 1862 N N . LEU A 1 227 ? -45.708 -10.759 67.858 1.00 95.06 227 LEU A N 1
ATOM 1863 C CA . LEU A 1 227 ? -46.217 -9.695 68.728 1.00 95.06 227 LEU A CA 1
ATOM 1864 C C . LEU A 1 227 ? -47.738 -9.538 68.619 1.00 95.06 227 LEU A C 1
ATOM 1866 O O . LEU A 1 227 ? -48.401 -9.460 69.645 1.00 95.06 227 LEU A O 1
ATOM 1870 N N . GLU A 1 228 ? -48.305 -9.566 67.411 1.00 95.75 228 GLU A N 1
ATOM 1871 C CA . GLU A 1 228 ? -49.763 -9.551 67.205 1.00 95.75 228 GLU A CA 1
ATOM 1872 C C . GLU A 1 228 ? -50.444 -10.726 67.918 1.00 95.75 228 GLU A C 1
ATOM 1874 O O . GLU A 1 228 ? -51.401 -10.528 68.662 1.00 95.75 228 GLU A O 1
ATOM 1879 N N . THR A 1 229 ? -49.893 -11.935 67.780 1.00 96.38 229 THR A N 1
ATOM 1880 C CA . THR A 1 229 ? -50.413 -13.135 68.457 1.00 96.38 229 THR A CA 1
ATOM 1881 C C . THR A 1 229 ? -50.329 -13.011 69.981 1.00 96.38 229 THR A C 1
ATOM 1883 O O . THR A 1 229 ? -51.273 -13.365 70.690 1.00 96.38 229 THR A O 1
ATOM 1886 N N . ALA A 1 230 ? -49.203 -12.508 70.499 1.00 93.19 230 ALA A N 1
ATOM 1887 C CA . ALA A 1 230 ? -49.015 -12.287 71.929 1.00 93.19 230 ALA A CA 1
ATOM 1888 C C . ALA A 1 230 ? -50.005 -11.246 72.470 1.00 93.19 230 ALA A C 1
ATOM 1890 O O . ALA A 1 230 ? -50.635 -11.499 73.494 1.00 93.19 230 ALA A O 1
ATOM 1891 N N . ASN A 1 231 ? -50.206 -10.137 71.754 1.00 94.81 231 ASN A N 1
ATOM 1892 C CA . ASN A 1 231 ? -51.180 -9.111 72.118 1.00 94.81 231 ASN A CA 1
ATOM 1893 C C . ASN A 1 231 ? -52.606 -9.666 72.138 1.00 94.81 231 ASN A C 1
ATOM 1895 O O . ASN A 1 231 ? -53.301 -9.478 73.129 1.00 94.81 231 ASN A O 1
ATOM 1899 N N . SER A 1 232 ? -53.031 -10.419 71.116 1.00 94.75 232 SER A N 1
ATOM 1900 C CA . SER A 1 232 ? -54.358 -11.057 71.125 1.00 94.75 232 SER A CA 1
ATOM 1901 C C . SER A 1 232 ? -54.547 -11.989 72.324 1.00 94.75 232 SER A C 1
ATOM 1903 O O . SER A 1 232 ? -55.626 -12.040 72.912 1.00 94.75 232 SER A O 1
ATOM 1905 N N . ARG A 1 233 ? -53.493 -12.713 72.719 1.00 95.50 233 ARG A N 1
ATOM 1906 C CA . ARG A 1 233 ? -53.518 -13.587 73.895 1.00 95.50 233 ARG A CA 1
ATOM 1907 C C . ARG A 1 233 ? -53.575 -12.799 75.206 1.00 95.50 233 ARG A C 1
ATOM 1909 O O . ARG A 1 233 ? -54.291 -13.226 76.104 1.00 95.50 233 ARG A O 1
ATOM 1916 N N . ILE A 1 234 ? -52.865 -11.674 75.313 1.00 94.31 234 ILE A N 1
ATOM 1917 C CA . ILE A 1 234 ? -52.960 -10.761 76.463 1.00 94.31 234 ILE A CA 1
ATOM 1918 C C . ILE A 1 234 ? -54.389 -10.233 76.585 1.00 94.31 234 ILE A C 1
ATOM 1920 O O . ILE A 1 234 ? -54.996 -10.433 77.627 1.00 94.31 234 ILE A O 1
ATOM 1924 N N . THR A 1 235 ? -54.970 -9.693 75.510 1.00 94.00 235 THR A N 1
ATOM 1925 C CA . THR A 1 235 ? -56.359 -9.202 75.515 1.00 94.00 235 THR A CA 1
ATOM 1926 C C . THR A 1 235 ? -57.357 -10.294 75.905 1.00 94.00 235 THR A C 1
ATOM 1928 O O . THR A 1 235 ? -58.291 -10.048 76.663 1.00 94.00 235 THR A O 1
ATOM 1931 N N . HIS A 1 236 ? -57.162 -11.530 75.434 1.00 93.62 236 HIS A N 1
ATOM 1932 C CA . HIS A 1 236 ? -58.012 -12.648 75.842 1.00 93.62 236 HIS A CA 1
ATOM 1933 C C . HIS A 1 236 ? -57.894 -12.962 77.341 1.00 93.62 236 HIS A C 1
ATOM 1935 O O . HIS A 1 236 ? -58.910 -13.189 77.994 1.00 93.62 236 HIS A O 1
ATOM 1941 N N . LEU A 1 237 ? -56.675 -12.965 77.889 1.00 92.94 237 LEU A N 1
ATOM 1942 C CA . LEU A 1 237 ? -56.442 -13.180 79.320 1.00 92.94 237 LEU A CA 1
ATOM 1943 C C . LEU A 1 237 ? -56.995 -12.031 80.172 1.00 92.94 237 LEU A C 1
ATOM 1945 O O . LEU A 1 237 ? -57.566 -12.294 81.225 1.00 92.94 237 LEU A O 1
ATOM 1949 N N . GLU A 1 238 ? -56.864 -10.783 79.720 1.00 90.00 238 GLU A N 1
ATOM 1950 C CA . GLU A 1 238 ? -57.461 -9.612 80.373 1.00 90.00 238 GLU A CA 1
ATOM 1951 C C . GLU A 1 238 ? -58.984 -9.752 80.463 1.00 90.00 238 GLU A C 1
ATOM 1953 O O . GLU A 1 238 ? -59.536 -9.597 81.550 1.00 90.00 238 GLU A O 1
ATOM 1958 N N . ASN A 1 239 ? -59.647 -10.146 79.369 1.00 88.69 239 ASN A N 1
ATOM 1959 C CA . ASN A 1 239 ? -61.090 -10.409 79.364 1.00 88.69 239 ASN A CA 1
ATOM 1960 C C . ASN A 1 239 ? -61.477 -11.565 80.300 1.00 88.69 239 ASN A C 1
ATOM 1962 O O . ASN A 1 239 ? -62.440 -11.456 81.048 1.00 88.69 239 ASN A O 1
ATOM 1966 N N . GLN A 1 240 ? -60.716 -12.667 80.315 1.00 88.94 240 GLN A N 1
ATOM 1967 C CA . GLN A 1 240 ? -60.970 -13.763 81.262 1.00 88.94 240 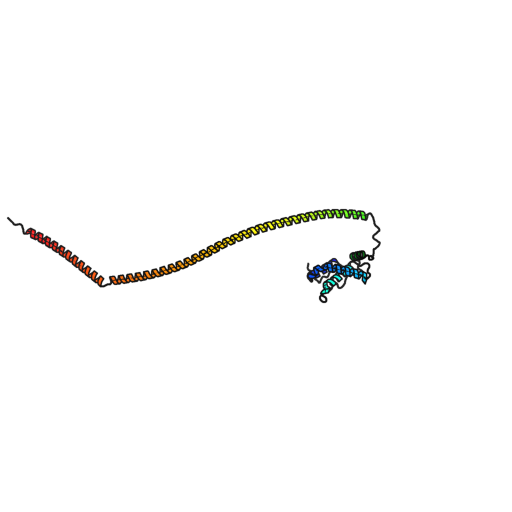GLN A CA 1
ATOM 1968 C C . GLN A 1 240 ? -60.832 -13.316 82.723 1.00 88.94 240 GLN A C 1
ATOM 1970 O O . GLN A 1 240 ? -61.543 -13.820 83.593 1.00 88.94 240 GLN A O 1
ATOM 1975 N N . LEU A 1 241 ? -59.907 -12.396 83.011 1.00 86.50 241 LEU A N 1
ATOM 1976 C CA . LEU A 1 241 ? -59.691 -11.886 84.360 1.00 86.50 241 LEU A CA 1
ATOM 1977 C C . LEU A 1 241 ? -60.838 -10.964 84.802 1.00 86.50 241 LEU A C 1
ATOM 1979 O O . LEU A 1 241 ? -61.298 -11.087 85.935 1.00 86.50 241 LEU A O 1
ATOM 1983 N N . THR A 1 242 ? -61.322 -10.083 83.920 1.00 82.69 242 THR A N 1
ATOM 1984 C CA . THR A 1 242 ? -62.450 -9.172 84.200 1.00 82.69 242 THR A CA 1
ATOM 1985 C C . THR A 1 242 ? -63.795 -9.897 84.262 1.00 82.69 242 THR A C 1
ATOM 1987 O O . THR A 1 242 ? -64.658 -9.548 85.067 1.00 82.69 242 THR A O 1
ATOM 1990 N N . GLU A 1 243 ? -63.976 -10.945 83.459 1.00 80.88 243 GLU A N 1
ATOM 1991 C CA . GLU A 1 243 ? -65.168 -11.801 83.476 1.00 80.88 243 GLU A CA 1
ATOM 1992 C C . GLU A 1 243 ? -65.105 -12.894 84.553 1.00 80.88 243 GLU A C 1
ATOM 1994 O O . GLU A 1 243 ? -66.070 -13.637 84.743 1.00 80.88 243 GLU A O 1
ATOM 1999 N N . SER A 1 244 ? -63.991 -13.003 85.287 1.00 84.44 244 SER A N 1
ATOM 2000 C CA . SER A 1 244 ? -63.844 -14.008 86.333 1.00 84.44 244 SER A CA 1
ATOM 2001 C C . SER A 1 244 ? -64.877 -13.772 87.441 1.00 84.44 244 SER A C 1
ATOM 2003 O O . SER A 1 244 ? -64.846 -12.730 88.110 1.00 84.44 244 SER A O 1
ATOM 2005 N N . PRO A 1 245 ? -65.756 -14.752 87.721 1.00 74.62 245 PRO A N 1
ATOM 2006 C CA . PRO A 1 245 ? -66.799 -14.606 88.731 1.00 74.62 245 PRO A CA 1
ATOM 2007 C C . PRO A 1 245 ? -66.220 -14.369 90.130 1.00 74.62 245 PRO A C 1
ATOM 2009 O O . PRO A 1 245 ? -66.880 -13.761 90.967 1.00 74.62 245 PRO A O 1
ATOM 2012 N N . GLY A 1 246 ? -64.974 -14.790 90.385 1.00 77.50 246 GLY A N 1
ATOM 2013 C CA . GLY A 1 246 ? -64.266 -14.484 91.628 1.00 77.50 246 GLY A CA 1
ATOM 2014 C C . GLY A 1 246 ? -63.938 -12.997 91.785 1.00 77.50 246 GLY A C 1
ATOM 2015 O O . GLY A 1 246 ? -64.109 -12.456 92.875 1.00 77.50 246 GLY A O 1
ATOM 2016 N N . VAL A 1 247 ? -63.524 -12.321 90.706 1.00 75.38 247 VAL A N 1
ATOM 2017 C CA . VAL A 1 247 ? -63.218 -10.879 90.719 1.00 75.38 247 VAL A CA 1
ATOM 2018 C C . VAL A 1 247 ? -64.504 -10.070 90.864 1.00 75.38 247 VAL A C 1
ATOM 2020 O O . VAL A 1 247 ? -64.604 -9.248 91.769 1.00 75.38 247 VAL A O 1
ATOM 2023 N N . GLN A 1 248 ? -65.536 -10.383 90.077 1.00 79.19 248 GLN A N 1
ATOM 2024 C CA . GLN A 1 248 ? -66.842 -9.718 90.178 1.00 79.19 248 GLN A CA 1
ATOM 2025 C C . GLN A 1 248 ? -67.508 -9.932 91.548 1.00 79.19 248 GLN A C 1
ATOM 2027 O O . GLN A 1 248 ? -68.130 -9.021 92.102 1.00 79.19 248 GLN A O 1
ATOM 2032 N N . ALA A 1 249 ? -67.368 -11.127 92.135 1.00 77.88 249 ALA A N 1
ATOM 2033 C CA . ALA A 1 249 ? -67.866 -11.406 93.479 1.00 77.88 249 ALA A CA 1
ATOM 2034 C C . ALA A 1 249 ? -67.124 -10.590 94.545 1.00 77.88 249 ALA A C 1
ATOM 2036 O O . ALA A 1 249 ? -67.770 -10.069 95.455 1.00 77.88 249 ALA A O 1
ATOM 2037 N N . LEU A 1 250 ? -65.799 -10.446 94.428 1.00 81.81 250 LEU A N 1
ATOM 2038 C CA . LEU A 1 250 ? -64.999 -9.610 95.324 1.00 81.81 250 LEU A CA 1
ATOM 2039 C C . LEU A 1 250 ? -65.338 -8.125 95.171 1.00 81.81 250 LEU A C 1
ATOM 2041 O O . LEU A 1 250 ? -65.540 -7.464 96.184 1.00 81.81 250 LEU A O 1
ATOM 2045 N N . GLU A 1 251 ? -65.489 -7.611 93.948 1.00 81.75 251 GLU A N 1
ATOM 2046 C CA . GLU A 1 251 ? -65.944 -6.233 93.703 1.00 81.75 251 GLU A CA 1
ATOM 2047 C C . GLU A 1 251 ? -67.328 -5.983 94.315 1.00 81.75 251 GLU A C 1
ATOM 2049 O O . GLU A 1 251 ? -67.539 -4.990 95.013 1.00 81.75 251 GLU A O 1
ATOM 2054 N N . THR A 1 252 ? -68.258 -6.927 94.145 1.00 82.44 252 THR A N 1
ATOM 2055 C CA . THR A 1 252 ? -69.598 -6.853 94.746 1.00 82.44 252 THR A CA 1
ATOM 2056 C C . THR A 1 252 ? -69.535 -6.895 96.276 1.00 82.44 252 THR A C 1
ATOM 2058 O O . THR A 1 252 ? -70.265 -6.167 96.953 1.00 82.44 252 THR A O 1
ATOM 2061 N N . GLN A 1 253 ? -68.679 -7.745 96.851 1.00 83.62 253 GLN A N 1
ATOM 2062 C CA . GLN A 1 253 ? -68.472 -7.806 98.299 1.00 83.62 253 GLN A CA 1
ATOM 2063 C C . GLN A 1 253 ? -67.848 -6.517 98.837 1.00 83.62 253 GLN A C 1
ATOM 2065 O O . GLN A 1 253 ? -68.301 -6.030 99.872 1.00 83.62 253 GLN A O 1
ATOM 2070 N N . LEU A 1 254 ? -66.872 -5.942 98.132 1.00 84.88 254 LEU A N 1
ATOM 2071 C CA . LEU A 1 254 ? -66.223 -4.689 98.504 1.00 84.88 254 LEU A CA 1
ATOM 2072 C C . LEU A 1 254 ? -67.211 -3.518 98.445 1.00 84.88 254 LEU A C 1
ATOM 2074 O O . LEU A 1 254 ? -67.292 -2.740 99.390 1.00 84.88 254 LEU A O 1
ATOM 2078 N N . ALA A 1 255 ? -68.026 -3.438 97.389 1.00 85.06 255 ALA A N 1
ATOM 2079 C CA . ALA A 1 255 ? -69.088 -2.442 97.277 1.00 85.06 255 ALA A CA 1
ATOM 2080 C C . ALA A 1 255 ? -70.074 -2.547 98.450 1.00 85.06 255 ALA A C 1
ATOM 2082 O O . ALA A 1 255 ? -70.365 -1.551 99.108 1.00 85.06 255 ALA A O 1
ATOM 2083 N N . ARG A 1 256 ? -70.517 -3.768 98.787 1.00 86.19 256 ARG A N 1
ATOM 2084 C CA . ARG A 1 256 ? -71.375 -4.014 99.959 1.00 86.19 256 ARG A CA 1
ATOM 2085 C C . ARG A 1 256 ? -70.691 -3.627 101.271 1.00 86.19 256 ARG A C 1
ATOM 2087 O O . ARG A 1 256 ? -71.355 -3.087 102.151 1.00 86.19 256 ARG A O 1
ATOM 2094 N N . ALA A 1 257 ? -69.399 -3.917 101.423 1.00 83.00 257 ALA A N 1
ATOM 2095 C CA . ALA A 1 257 ? -68.629 -3.553 102.609 1.00 83.00 257 ALA A CA 1
ATOM 2096 C C . ALA A 1 257 ? -68.507 -2.029 102.757 1.00 83.00 257 ALA A C 1
ATOM 2098 O O . ALA A 1 257 ? -68.761 -1.518 103.844 1.00 83.00 257 ALA A O 1
ATOM 2099 N N . ASN A 1 258 ? -68.236 -1.303 101.668 1.00 85.06 258 ASN A N 1
ATOM 2100 C CA . ASN A 1 258 ? -68.201 0.161 101.660 1.00 85.06 258 ASN A CA 1
ATOM 2101 C C . ASN A 1 258 ? -69.563 0.778 101.991 1.00 85.06 258 ASN A C 1
ATOM 2103 O O . ASN A 1 258 ? -69.621 1.709 102.786 1.00 85.06 258 ASN A O 1
ATOM 2107 N N . THR A 1 259 ? -70.669 0.250 101.452 1.00 86.56 259 THR A N 1
ATOM 2108 C CA . THR A 1 259 ? -72.011 0.731 101.825 1.00 86.56 259 THR A CA 1
ATOM 2109 C C . THR A 1 259 ? -72.287 0.516 103.311 1.00 86.56 259 THR A C 1
ATOM 2111 O O . THR A 1 259 ? -72.804 1.410 103.973 1.00 86.56 259 THR A O 1
ATOM 2114 N N . ARG A 1 260 ? -71.910 -0.644 103.869 1.00 84.69 260 ARG A N 1
ATOM 2115 C CA . ARG A 1 260 ? -72.050 -0.895 105.313 1.00 84.69 260 ARG A CA 1
ATOM 2116 C C . ARG A 1 260 ? -71.190 0.047 106.147 1.00 84.69 260 ARG A C 1
ATOM 2118 O O . ARG A 1 260 ? -71.678 0.539 107.154 1.00 84.69 260 ARG A O 1
ATOM 2125 N N . ALA A 1 261 ? -69.944 0.285 105.740 1.00 83.06 261 ALA A N 1
ATOM 2126 C CA . ALA A 1 261 ? -69.046 1.204 106.430 1.00 83.06 261 ALA A CA 1
ATOM 2127 C C . ALA A 1 261 ? -69.601 2.637 106.416 1.00 83.06 261 ALA A C 1
ATOM 2129 O O . ALA A 1 261 ? -69.694 3.249 107.471 1.00 83.06 261 ALA A O 1
ATOM 2130 N N . SER A 1 262 ? -70.073 3.122 105.262 1.00 85.25 262 SER A N 1
ATOM 2131 C CA . SER A 1 262 ? -70.722 4.435 105.140 1.00 85.25 262 SER A CA 1
ATOM 2132 C C . SER A 1 262 ? -71.965 4.550 106.025 1.00 85.25 262 SER A C 1
ATOM 2134 O O . SER A 1 262 ? -72.111 5.530 106.746 1.00 85.25 262 SER A O 1
ATOM 2136 N N . ASN A 1 263 ? -72.842 3.538 106.024 1.00 83.69 263 ASN A N 1
ATOM 2137 C CA . ASN A 1 263 ? -74.033 3.538 106.877 1.00 83.69 263 ASN A CA 1
ATOM 2138 C C . ASN A 1 263 ? -73.668 3.523 108.369 1.00 83.69 263 ASN A C 1
ATOM 2140 O O . ASN A 1 263 ? -74.314 4.203 109.158 1.00 83.69 263 ASN A O 1
ATOM 2144 N N . ALA A 1 264 ? -72.633 2.772 108.758 1.00 80.81 264 ALA A N 1
ATOM 2145 C CA . ALA A 1 264 ? -72.144 2.734 110.134 1.00 80.81 264 ALA A CA 1
ATOM 2146 C C . ALA A 1 264 ? -71.497 4.064 110.557 1.00 80.81 264 ALA A C 1
ATOM 2148 O O . ALA A 1 264 ? -71.655 4.482 111.701 1.00 80.81 264 ALA A O 1
ATOM 2149 N N . GLU A 1 265 ? -70.795 4.753 109.652 1.00 81.06 265 GLU A N 1
ATOM 2150 C CA . GLU A 1 265 ? -70.293 6.109 109.894 1.00 81.06 265 GLU A CA 1
ATOM 2151 C C . GLU A 1 265 ? -71.440 7.109 110.077 1.00 81.06 265 GLU A C 1
ATOM 2153 O O . GLU A 1 265 ? -71.400 7.916 111.006 1.00 81.06 265 GLU A O 1
ATOM 2158 N N . ASP A 1 266 ? -72.485 7.038 109.250 1.00 80.31 266 ASP A N 1
ATOM 2159 C CA . ASP A 1 266 ? -73.666 7.895 109.388 1.00 80.31 266 ASP A CA 1
ATOM 2160 C C . ASP A 1 266 ? -74.458 7.586 110.671 1.00 80.31 266 ASP A C 1
ATOM 2162 O O . ASP A 1 266 ? -74.862 8.512 111.378 1.00 80.31 266 ASP A O 1
ATOM 2166 N N . GLU A 1 267 ? -74.610 6.311 111.049 1.00 76.94 267 GLU A N 1
ATOM 2167 C CA . GLU A 1 267 ? -75.177 5.907 112.344 1.00 76.94 267 GLU A CA 1
ATOM 2168 C C . GLU A 1 267 ? -74.316 6.382 113.517 1.00 76.94 267 GLU A C 1
ATOM 2170 O O . GLU A 1 267 ? -74.853 6.894 114.497 1.00 76.94 267 GLU A O 1
ATOM 2175 N N . SER A 1 268 ? -72.988 6.277 113.424 1.00 75.62 268 SER A N 1
ATOM 2176 C CA . SER A 1 268 ? -72.071 6.773 114.453 1.00 75.62 268 SER A CA 1
ATOM 2177 C C . SER A 1 268 ? -72.134 8.295 114.582 1.00 75.62 268 SER A C 1
ATOM 2179 O O . SER A 1 268 ? -72.063 8.806 115.699 1.00 75.62 268 SER A O 1
ATOM 2181 N N . ARG A 1 269 ? -72.294 9.035 113.478 1.00 76.31 269 ARG A N 1
ATOM 2182 C CA . ARG A 1 269 ? -72.555 10.484 113.512 1.00 76.31 269 ARG A CA 1
ATOM 2183 C C . ARG A 1 269 ? -73.892 10.778 114.181 1.00 76.31 269 ARG A C 1
ATOM 2185 O O . ARG A 1 269 ? -73.965 11.659 115.033 1.00 76.31 269 ARG A O 1
ATOM 2192 N N . HIS A 1 270 ? -74.931 10.013 113.855 1.00 73.31 270 HIS A N 1
ATOM 2193 C CA . HIS A 1 270 ? -76.248 10.156 114.472 1.00 73.31 270 HIS A CA 1
ATOM 2194 C C . HIS A 1 270 ? -76.211 9.858 115.981 1.00 73.31 270 HIS A C 1
ATOM 2196 O O . HIS A 1 270 ? -76.767 10.613 116.775 1.00 73.31 270 HIS A O 1
ATOM 2202 N N . GLN A 1 271 ? -75.487 8.819 116.403 1.00 70.94 271 GLN A N 1
ATOM 2203 C CA . GLN A 1 271 ? -75.251 8.508 117.815 1.00 70.94 271 GLN A CA 1
ATOM 2204 C C . GLN A 1 271 ? -74.388 9.560 118.516 1.00 70.94 271 GLN A C 1
ATOM 2206 O O . GLN A 1 271 ? -74.669 9.885 119.666 1.00 70.94 271 GLN A O 1
ATOM 2211 N N . GLY A 1 272 ? -73.393 10.139 117.838 1.00 70.06 272 GLY A N 1
ATOM 2212 C CA . GLY A 1 272 ? -72.638 11.289 118.342 1.00 70.06 272 GLY A CA 1
ATOM 2213 C C . GLY A 1 272 ? -73.550 12.484 118.630 1.00 70.06 272 GLY A C 1
ATOM 2214 O O . GLY A 1 272 ? -73.504 13.041 119.722 1.00 70.06 272 GLY A O 1
ATOM 2215 N N . HIS A 1 273 ? -74.470 12.802 117.713 1.00 65.88 273 HIS A N 1
ATOM 2216 C CA . HIS A 1 273 ? -75.485 13.838 117.932 1.00 65.88 273 HIS A CA 1
ATOM 2217 C C . HIS A 1 273 ? -76.442 13.510 119.087 1.00 65.88 273 HIS A C 1
ATOM 2219 O O . HIS A 1 273 ? -76.814 14.405 119.846 1.00 65.88 273 HIS A O 1
ATOM 2225 N N . LEU A 1 274 ? -76.820 12.240 119.263 1.00 65.38 274 LEU A N 1
ATOM 2226 C CA . LEU A 1 274 ? -77.623 11.803 120.409 1.00 65.38 274 LEU A CA 1
ATOM 2227 C C . LEU A 1 274 ? -76.841 11.887 121.725 1.00 65.38 274 LEU A C 1
ATOM 2229 O O . LEU A 1 274 ? -77.421 12.255 122.742 1.00 65.38 274 LEU A O 1
ATOM 2233 N N . HIS A 1 275 ? -75.543 11.582 121.730 1.00 63.22 275 HIS A N 1
ATOM 2234 C CA . HIS A 1 275 ? -74.701 11.703 122.918 1.00 63.22 275 HIS A CA 1
ATOM 2235 C C . HIS A 1 275 ? -74.491 13.168 123.314 1.00 63.22 275 HIS A C 1
ATOM 2237 O O . HIS A 1 275 ? -74.612 13.492 124.494 1.00 63.22 275 HIS A O 1
ATOM 2243 N N . ASP A 1 276 ? -74.288 14.065 122.347 1.00 61.50 276 ASP A N 1
ATOM 2244 C CA . ASP A 1 276 ? -74.254 15.512 122.584 1.00 61.50 276 ASP A CA 1
ATOM 2245 C C . ASP A 1 276 ? -75.595 16.021 123.131 1.00 61.50 276 ASP A C 1
ATOM 2247 O O . ASP A 1 276 ? -75.622 16.752 124.123 1.00 61.50 276 ASP A O 1
ATOM 2251 N N . ALA A 1 277 ? -76.722 15.577 122.563 1.00 60.47 277 ALA A N 1
ATOM 2252 C CA . ALA A 1 277 ? -78.052 15.917 123.068 1.00 60.47 277 ALA A CA 1
ATOM 2253 C C . ALA A 1 277 ? -78.288 15.387 124.496 1.00 60.47 277 ALA A C 1
ATOM 2255 O O . ALA A 1 277 ? -78.854 16.086 125.338 1.00 60.47 277 ALA A O 1
ATOM 2256 N N . ASN A 1 278 ? -77.814 14.177 124.807 1.00 58.97 278 ASN A N 1
ATOM 2257 C CA . ASN A 1 278 ? -77.960 13.578 126.133 1.00 58.97 278 ASN A CA 1
ATOM 2258 C C . ASN A 1 278 ? -77.007 14.209 127.166 1.00 58.97 278 ASN A C 1
ATOM 2260 O O . ASN A 1 278 ? -77.360 14.332 128.335 1.00 58.97 278 ASN A O 1
ATOM 2264 N N . THR A 1 279 ? -75.829 14.671 126.739 1.00 61.81 279 THR A N 1
ATOM 2265 C CA . THR A 1 279 ? -74.887 15.435 127.574 1.00 61.81 279 THR A CA 1
ATOM 2266 C C . THR A 1 279 ? -75.442 16.828 127.885 1.00 61.81 279 THR A C 1
ATOM 2268 O O . THR A 1 279 ? -75.341 17.285 129.023 1.00 61.81 279 THR A O 1
ATOM 2271 N N . GLN A 1 280 ? -76.121 17.473 126.928 1.00 58.78 280 GLN A N 1
ATOM 2272 C CA . GLN A 1 280 ? -76.866 18.712 127.185 1.00 58.78 280 GLN A CA 1
ATOM 2273 C C . GLN A 1 280 ? -78.048 18.492 128.145 1.00 58.78 280 GLN A C 1
ATOM 2275 O O . GLN A 1 280 ? -78.278 19.323 129.018 1.00 58.78 280 GLN A O 1
ATOM 2280 N N . LEU A 1 281 ? -78.757 17.361 128.051 1.00 54.72 281 LEU A N 1
ATOM 2281 C CA . LEU A 1 281 ? -79.828 16.997 128.991 1.00 54.72 281 LEU A CA 1
ATOM 2282 C C . LEU A 1 281 ? -79.307 16.676 130.403 1.00 54.72 281 LEU A C 1
ATOM 2284 O O . LEU A 1 281 ? -79.908 17.111 131.385 1.00 54.72 281 LEU A O 1
ATOM 2288 N N . ALA A 1 282 ? -78.178 15.972 130.523 1.00 57.34 282 ALA A N 1
ATOM 2289 C CA . ALA A 1 282 ? -77.548 15.663 131.808 1.00 57.34 282 ALA A CA 1
ATOM 2290 C C . ALA A 1 282 ? -76.979 16.918 132.498 1.00 57.34 282 ALA A C 1
ATOM 2292 O O . ALA A 1 282 ? -77.057 17.033 133.719 1.00 57.34 282 ALA A O 1
ATOM 2293 N N . GLY A 1 283 ? -76.490 17.897 131.726 1.00 57.97 283 GLY A N 1
ATOM 2294 C CA . GLY A 1 283 ? -76.021 19.186 132.246 1.00 57.97 283 GLY A CA 1
ATOM 2295 C C . GLY A 1 283 ? -77.120 20.074 132.849 1.00 57.97 283 GLY A C 1
ATOM 2296 O O . GLY A 1 283 ? -76.813 20.960 133.640 1.00 57.97 283 GLY A O 1
ATOM 2297 N N . ILE A 1 284 ? -78.396 19.830 132.529 1.00 55.81 284 ILE A N 1
ATOM 2298 C CA . ILE A 1 284 ? -79.533 20.631 133.020 1.00 55.81 284 ILE A CA 1
ATOM 2299 C C . ILE A 1 284 ? -80.113 20.068 134.338 1.00 55.81 284 ILE A C 1
ATOM 2301 O O . ILE A 1 284 ? -80.815 20.780 135.052 1.00 55.81 284 ILE A O 1
ATOM 2305 N N . GLN A 1 285 ? -79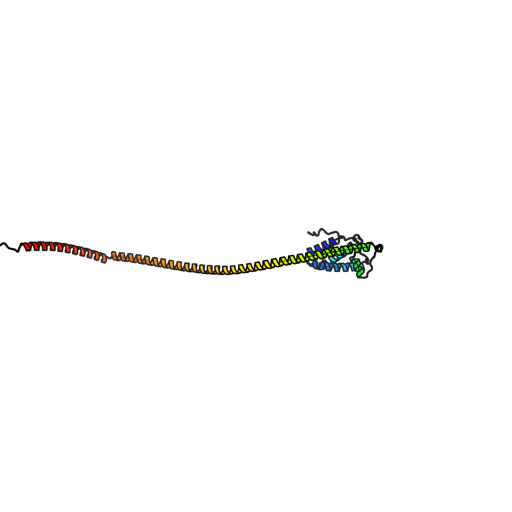.795 18.822 134.723 1.00 51.31 285 GLN A N 1
ATOM 2306 C CA . GLN A 1 285 ? -80.368 18.168 135.917 1.00 51.31 285 GLN A CA 1
ATOM 2307 C C . GLN A 1 285 ? -79.496 18.213 137.182 1.00 51.31 285 GLN A C 1
ATOM 2309 O O . GLN A 1 285 ? -79.943 17.779 138.243 1.00 51.31 285 GLN A O 1
ATOM 2314 N N . THR A 1 286 ? -78.293 18.786 137.127 1.00 51.66 286 THR A N 1
ATOM 2315 C CA . THR A 1 286 ? -77.421 18.931 138.303 1.00 51.66 286 THR A CA 1
ATOM 2316 C C . THR A 1 286 ? -76.978 20.375 138.520 1.00 51.66 286 THR A C 1
ATOM 2318 O O . THR A 1 286 ? -75.795 20.677 138.414 1.00 51.66 286 THR A O 1
ATOM 2321 N N . GLN A 1 287 ? -77.911 21.262 138.883 1.00 42.09 287 GLN A N 1
ATOM 2322 C CA . GLN A 1 287 ? -77.639 22.273 139.914 1.00 42.09 287 GLN A CA 1
ATOM 2323 C C . GLN A 1 287 ? -78.951 22.800 140.549 1.00 42.09 287 GLN A C 1
ATOM 2325 O O . GLN A 1 287 ? -79.847 23.229 139.824 1.00 42.09 287 GLN A O 1
ATOM 2330 N N . PRO A 1 288 ? -79.103 22.692 141.886 1.00 46.47 288 PRO A N 1
ATOM 2331 C CA . PRO A 1 288 ? -80.374 22.839 142.601 1.00 46.47 288 PRO A CA 1
ATOM 2332 C C . PRO A 1 288 ? -80.777 24.299 142.900 1.00 46.47 288 PRO A C 1
ATOM 2334 O O . PRO A 1 288 ? -79.923 25.185 142.908 1.00 46.47 288 PRO A O 1
ATOM 2337 N N . PRO A 1 289 ? -82.070 24.541 143.201 1.00 46.81 289 PRO A N 1
ATOM 2338 C CA . PRO A 1 289 ? -82.560 25.792 143.770 1.00 46.81 289 PRO A CA 1
ATOM 2339 C C . PRO A 1 289 ? -82.255 25.854 145.277 1.00 46.81 289 PRO A C 1
ATOM 2341 O O . PRO A 1 289 ? -82.465 24.866 145.984 1.00 46.81 289 PRO A O 1
ATOM 2344 N N . GLY A 1 290 ? -81.822 27.018 145.769 1.00 44.53 290 GLY A N 1
ATOM 2345 C CA . GLY A 1 290 ? -81.619 27.287 147.199 1.00 44.53 290 GLY A CA 1
ATOM 2346 C C . GLY A 1 290 ? -80.323 28.014 147.488 1.00 44.53 290 GLY A C 1
ATOM 2347 O O . GLY A 1 290 ? -79.291 27.320 147.592 1.00 44.53 290 GLY A O 1
#